Protein AF-A0A840W0R5-F1 (afdb_monomer)

Nearest PDB structures (foldseek):
  9bru-assembly1_g  TM=2.788E-01  e=7.281E-01  Mus musculus
  7unf-assembly1_9  TM=2.776E-01  e=2.062E+00  Homo sapiens
  7x8v-assembly5_E  TM=1.965E-01  e=9.130E-01  Oryza sativa Japonica Group
  7f73-assembly1_B  TM=3.504E-01  e=4.657E+00  Anaplasma marginale
  6wm3-assembly1_3  TM=2.706E-01  e=5.099E+00  Homo sapiens

Organism: NCBI:txid179819

Mean predicted aligned error: 6.09 Å

Secondary structure (DSSP, 8-state):
-PPP-----HHHHHHHHHHHHHHHHHHHTSSSP-HHHHHHHHHHHHTTHHHHHHHHT-SSHHHHHHHHHHHHHHHHHS-HHHHHHHHHHHHHTT--HHHHH-SS---S-----PPPHHHHHHHHHHHHHHHHHHT--S-TTHHHHHHHHHHHTTTHHHHHHHHHT-SSHHHHHHHHHHHHHHHHHHHHHHHHHHHHHHHHHTT-SPPPP-------

pLDDT: mean 89.09, std 14.91, range [33.28, 98.56]

Radius of gyration: 18.42 Å; Cα contacts (8 Å, |Δi|>4): 273; chains: 1; bounding box: 68×60×44 Å

Structure (mmCIF, N/CA/C/O backbone):
data_AF-A0A840W0R5-F1
#
_entry.id   AF-A0A840W0R5-F1
#
loop_
_atom_site.group_PDB
_atom_site.id
_atom_site.type_symbol
_atom_site.label_atom_id
_atom_site.label_alt_id
_atom_site.label_comp_id
_atom_site.label_asym_id
_atom_site.label_entity_id
_atom_site.label_seq_id
_atom_site.pdbx_PDB_ins_code
_atom_site.Cartn_x
_atom_site.Cartn_y
_atom_site.Cartn_z
_atom_site.occupancy
_atom_site.B_iso_or_equiv
_atom_site.auth_seq_id
_atom_site.auth_comp_id
_atom_site.auth_asym_id
_atom_site.auth_atom_id
_atom_site.pdbx_PDB_model_num
ATOM 1 N N . MET A 1 1 ? 12.843 -34.256 -4.503 1.00 40.53 1 MET A N 1
ATOM 2 C CA . MET A 1 1 ? 12.627 -32.904 -3.941 1.00 40.53 1 MET A CA 1
ATOM 3 C C . MET A 1 1 ? 12.682 -31.894 -5.080 1.00 40.53 1 MET A C 1
ATOM 5 O O . MET A 1 1 ? 13.761 -31.495 -5.498 1.00 40.53 1 MET A O 1
ATOM 9 N N . THR A 1 2 ? 11.534 -31.555 -5.659 1.00 33.28 2 THR A N 1
ATOM 10 C CA . THR A 1 2 ? 11.398 -30.508 -6.680 1.00 33.28 2 THR A CA 1
ATOM 11 C C . THR A 1 2 ? 11.593 -29.147 -6.015 1.00 33.28 2 THR A C 1
ATOM 13 O O . THR A 1 2 ? 10.834 -28.789 -5.117 1.00 33.28 2 THR A O 1
ATOM 16 N N . ARG A 1 3 ? 12.631 -28.396 -6.409 1.00 34.25 3 ARG A N 1
ATOM 17 C CA . ARG A 1 3 ? 12.776 -26.985 -6.018 1.00 34.25 3 ARG A CA 1
ATOM 18 C C . ARG A 1 3 ? 11.534 -26.241 -6.512 1.00 34.25 3 ARG A C 1
ATOM 20 O O . ARG A 1 3 ? 11.306 -26.203 -7.720 1.00 34.25 3 ARG A O 1
ATOM 27 N N . SER A 1 4 ? 10.748 -25.669 -5.599 1.00 38.69 4 SER A N 1
ATOM 28 C CA . SER A 1 4 ? 9.741 -24.664 -5.955 1.00 38.69 4 SER A CA 1
ATOM 29 C C . SER A 1 4 ? 10.396 -23.595 -6.834 1.00 38.69 4 SER A C 1
ATOM 31 O O . SER A 1 4 ? 11.546 -23.231 -6.562 1.00 38.69 4 SER A O 1
ATOM 33 N N . PRO A 1 5 ? 9.713 -23.087 -7.875 1.00 40.78 5 PRO A N 1
ATOM 34 C CA . PRO A 1 5 ? 10.252 -21.998 -8.670 1.00 40.78 5 PRO A CA 1
ATOM 35 C C . PRO A 1 5 ? 10.506 -20.820 -7.727 1.00 40.78 5 PRO A C 1
ATOM 37 O O . PRO A 1 5 ? 9.575 -20.284 -7.119 1.00 40.78 5 PRO A O 1
ATOM 40 N N . ALA A 1 6 ? 11.780 -20.467 -7.547 1.00 48.56 6 ALA A N 1
ATOM 41 C CA . ALA A 1 6 ? 12.172 -19.285 -6.799 1.00 48.56 6 ALA A CA 1
ATOM 42 C C . ALA A 1 6 ? 11.383 -18.103 -7.369 1.00 48.56 6 ALA A C 1
ATOM 44 O O . ALA A 1 6 ? 11.407 -17.852 -8.577 1.00 48.56 6 ALA A O 1
ATOM 45 N N . HIS A 1 7 ? 10.607 -17.437 -6.523 1.00 52.91 7 HIS A N 1
ATOM 46 C CA . HIS A 1 7 ? 9.802 -16.301 -6.941 1.00 52.91 7 HIS A CA 1
ATOM 47 C C . HIS A 1 7 ? 10.793 -15.204 -7.351 1.00 52.91 7 HIS A C 1
ATOM 49 O O . HIS A 1 7 ? 11.626 -14.759 -6.562 1.00 52.91 7 HIS A O 1
ATOM 55 N N . SER A 1 8 ? 10.843 -14.906 -8.647 1.00 68.81 8 SER A N 1
ATOM 56 C CA . SER A 1 8 ? 12.035 -14.325 -9.265 1.00 68.81 8 SER A CA 1
ATOM 57 C C . SER A 1 8 ? 11.881 -12.815 -9.433 1.00 68.81 8 SER A C 1
ATOM 59 O O . SER A 1 8 ? 11.422 -12.350 -10.473 1.00 68.81 8 SER A O 1
ATOM 61 N N . GLY A 1 9 ? 12.296 -12.038 -8.429 1.00 89.75 9 GLY A N 1
ATOM 62 C CA . GLY A 1 9 ? 12.539 -10.599 -8.590 1.00 89.75 9 GLY A CA 1
ATOM 63 C C . GLY A 1 9 ? 12.290 -9.758 -7.340 1.00 89.75 9 GLY A C 1
ATOM 64 O O . GLY A 1 9 ? 11.378 -10.013 -6.555 1.00 89.75 9 GLY A O 1
ATOM 65 N N . ALA A 1 10 ? 13.074 -8.694 -7.183 1.00 94.06 10 ALA A N 1
ATOM 66 C CA . ALA A 1 10 ? 12.923 -7.721 -6.105 1.00 94.06 10 ALA A CA 1
ATOM 67 C C . ALA A 1 10 ? 11.591 -6.974 -6.193 1.00 94.06 10 ALA A C 1
ATOM 69 O O . ALA A 1 10 ? 11.019 -6.606 -5.167 1.00 94.06 10 ALA A O 1
ATOM 70 N N . LEU A 1 11 ? 11.073 -6.763 -7.408 1.00 95.69 11 LEU A N 1
ATOM 71 C CA . LEU A 1 11 ? 9.769 -6.136 -7.592 1.00 95.69 11 LEU A CA 1
ATOM 72 C C . LEU A 1 11 ? 8.645 -7.018 -7.042 1.00 95.69 11 LEU A C 1
ATOM 74 O O . LEU A 1 11 ? 7.777 -6.520 -6.327 1.00 95.69 11 LEU A O 1
ATOM 78 N N . GLN A 1 12 ? 8.691 -8.319 -7.335 1.00 96.19 12 GLN A N 1
ATOM 79 C CA . GLN A 1 12 ? 7.710 -9.283 -6.842 1.00 96.19 12 GLN A CA 1
ATOM 80 C C . GLN A 1 12 ? 7.765 -9.403 -5.317 1.00 96.19 12 GLN A C 1
ATOM 82 O O . GLN A 1 12 ? 6.719 -9.402 -4.669 1.00 96.19 12 GLN A O 1
ATOM 87 N N . ALA A 1 13 ? 8.968 -9.436 -4.737 1.00 95.88 13 ALA A N 1
ATOM 88 C CA . ALA A 1 13 ? 9.148 -9.436 -3.289 1.00 95.88 13 ALA A CA 1
ATOM 89 C C . ALA A 1 13 ? 8.552 -8.179 -2.639 1.00 95.88 13 ALA A C 1
ATOM 91 O O . ALA A 1 13 ? 7.821 -8.276 -1.656 1.00 95.88 13 ALA A O 1
ATOM 92 N N . LEU A 1 14 ? 8.801 -6.998 -3.219 1.00 96.25 14 LEU A N 1
ATOM 93 C CA . LEU A 1 14 ? 8.255 -5.738 -2.717 1.00 96.25 14 LEU A CA 1
ATOM 94 C C . LEU A 1 14 ? 6.719 -5.714 -2.768 1.00 96.25 14 LEU A C 1
ATOM 96 O O . LEU A 1 14 ? 6.095 -5.306 -1.794 1.00 96.25 14 LEU A O 1
ATOM 100 N N . GLY A 1 15 ? 6.107 -6.182 -3.862 1.00 97.19 15 GLY A N 1
ATOM 101 C CA . GLY A 1 15 ? 4.648 -6.337 -3.944 1.00 97.19 15 GLY A CA 1
ATOM 102 C C . GLY A 1 15 ? 4.110 -7.346 -2.922 1.00 97.19 15 GLY A C 1
ATOM 103 O O . GLY A 1 15 ? 3.158 -7.055 -2.206 1.00 97.19 15 GLY A O 1
ATOM 104 N N . SER A 1 16 ? 4.784 -8.487 -2.769 1.00 96.62 16 SER A N 1
ATOM 105 C CA . SER A 1 16 ? 4.379 -9.547 -1.834 1.00 96.62 16 SER A CA 1
ATOM 106 C C . SER A 1 16 ? 4.431 -9.105 -0.370 1.00 96.62 16 SER A C 1
ATOM 108 O O . SER A 1 16 ? 3.595 -9.533 0.426 1.00 96.62 16 SER A O 1
ATOM 110 N N . LEU A 1 17 ? 5.384 -8.237 -0.005 1.00 96.69 17 LEU A N 1
ATOM 111 C CA . LEU A 1 17 ? 5.443 -7.634 1.329 1.00 96.69 17 LEU A CA 1
ATOM 112 C C . LEU A 1 17 ? 4.234 -6.725 1.601 1.00 96.69 17 LEU A C 1
ATOM 114 O O . LEU A 1 17 ? 3.775 -6.669 2.741 1.00 96.69 17 LEU A O 1
ATOM 118 N N . LEU A 1 18 ? 3.719 -6.015 0.587 1.00 97.81 18 LEU A N 1
ATOM 119 C CA . LEU A 1 18 ? 2.508 -5.201 0.741 1.00 97.81 18 LEU A CA 1
ATOM 120 C C . LEU A 1 18 ? 1.299 -6.103 0.971 1.00 97.81 18 LEU A C 1
ATOM 122 O O . LEU A 1 18 ? 0.578 -5.901 1.944 1.00 97.81 18 LEU A O 1
ATOM 126 N N . ASP A 1 19 ? 1.138 -7.134 0.143 1.00 97.75 19 ASP A N 1
ATOM 127 C CA . ASP A 1 19 ? 0.030 -8.087 0.267 1.00 97.75 19 ASP A CA 1
ATOM 128 C C . ASP A 1 19 ? 0.039 -8.784 1.636 1.00 97.75 19 ASP A C 1
ATOM 130 O O . ASP A 1 19 ? -0.988 -8.880 2.302 1.00 97.75 19 ASP A O 1
ATOM 134 N N . GLY A 1 20 ? 1.214 -9.217 2.109 1.00 96.31 20 GLY A N 1
ATOM 135 C CA . GLY A 1 20 ? 1.360 -9.794 3.448 1.00 96.31 20 GLY A CA 1
ATOM 136 C C . GLY A 1 20 ? 1.037 -8.811 4.574 1.00 96.31 20 GLY A C 1
ATOM 137 O O . GLY A 1 20 ? 0.392 -9.185 5.549 1.00 96.31 20 GLY A O 1
ATOM 138 N N . SER A 1 21 ? 1.434 -7.546 4.432 1.00 97.19 21 SER A N 1
ATOM 139 C CA . SER A 1 21 ? 1.130 -6.513 5.424 1.00 97.19 21 SER A CA 1
ATOM 140 C C . SER A 1 21 ? -0.367 -6.201 5.500 1.00 97.19 21 SER A C 1
ATOM 142 O O . SER A 1 21 ? -0.900 -6.068 6.598 1.00 97.19 21 SER A O 1
ATOM 144 N N . VAL A 1 22 ? -1.061 -6.138 4.358 1.00 98.19 22 VAL A N 1
ATOM 145 C CA . VAL A 1 22 ? -2.519 -5.937 4.309 1.00 98.19 22 VAL A CA 1
ATOM 146 C C . VAL A 1 22 ? -3.263 -7.113 4.945 1.00 98.19 22 VAL A C 1
ATOM 148 O O . VAL A 1 22 ? -4.169 -6.882 5.746 1.00 98.19 22 VAL A O 1
ATOM 151 N N . ALA A 1 23 ? -2.854 -8.353 4.662 1.00 97.56 23 ALA A N 1
ATOM 152 C CA . ALA A 1 23 ? -3.437 -9.537 5.296 1.00 97.56 23 ALA A CA 1
ATOM 153 C C . ALA A 1 23 ? -3.273 -9.504 6.829 1.00 97.56 23 ALA A C 1
ATOM 155 O O . ALA A 1 23 ? -4.246 -9.670 7.559 1.00 97.56 23 ALA A O 1
ATOM 156 N N . GLN A 1 24 ? -2.081 -9.161 7.327 1.00 96.81 24 GLN A N 1
ATOM 157 C CA . GLN A 1 24 ? -1.824 -9.042 8.771 1.00 96.81 24 GLN A CA 1
ATOM 158 C C . GLN A 1 24 ? -2.593 -7.894 9.428 1.00 96.81 24 GLN A C 1
ATOM 160 O O . GLN A 1 24 ? -2.955 -7.982 10.597 1.00 96.81 24 GLN A O 1
ATOM 165 N N . ILE A 1 25 ? -2.860 -6.810 8.696 1.00 98.06 25 ILE A N 1
ATOM 166 C CA . ILE A 1 25 ? -3.741 -5.735 9.167 1.00 98.06 25 ILE A CA 1
ATOM 167 C C . ILE A 1 25 ? -5.176 -6.248 9.327 1.00 98.06 25 ILE A C 1
ATOM 169 O O . ILE A 1 25 ? -5.831 -5.882 10.300 1.00 98.06 25 ILE A O 1
ATOM 173 N N . ALA A 1 26 ? -5.670 -7.070 8.397 1.00 98.06 26 ALA A N 1
ATOM 174 C CA . ALA A 1 26 ? -6.997 -7.667 8.517 1.00 98.06 26 ALA A CA 1
ATOM 175 C C . ALA A 1 26 ? -7.078 -8.588 9.743 1.00 98.06 26 ALA A C 1
ATOM 177 O O . ALA A 1 26 ? -7.979 -8.422 10.559 1.00 98.06 26 ALA A O 1
ATOM 178 N N . GLU A 1 27 ? -6.099 -9.482 9.908 1.00 97.50 27 GLU A N 1
ATOM 179 C CA . GLU A 1 27 ? -6.006 -10.404 11.049 1.00 97.50 27 GLU A CA 1
ATOM 180 C C . GLU A 1 27 ? -5.916 -9.661 12.389 1.00 97.50 27 GLU A C 1
ATOM 182 O O . GLU A 1 27 ? -6.662 -9.953 13.318 1.00 97.50 27 GLU A O 1
ATOM 187 N N . ALA A 1 28 ? -5.053 -8.647 12.492 1.00 97.81 28 ALA A N 1
ATOM 188 C CA . ALA A 1 28 ? -4.889 -7.860 13.714 1.00 97.81 28 ALA A CA 1
ATOM 189 C C . ALA A 1 28 ? -6.114 -6.994 14.060 1.00 97.81 28 ALA A C 1
ATOM 191 O O . ALA A 1 28 ? -6.205 -6.483 15.176 1.00 97.81 28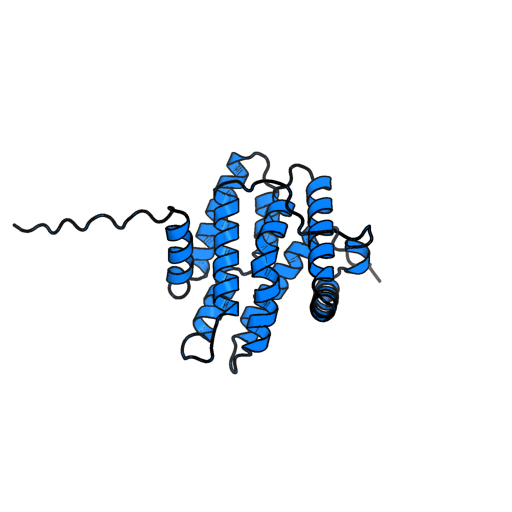 ALA A O 1
ATOM 192 N N . ALA A 1 29 ? -7.044 -6.805 13.122 1.00 97.88 29 ALA A N 1
ATOM 193 C CA . ALA A 1 29 ? -8.307 -6.116 13.360 1.00 97.88 29 ALA A CA 1
ATOM 194 C C . ALA A 1 29 ? -9.438 -7.057 13.817 1.00 97.88 29 ALA A C 1
ATOM 196 O O . ALA A 1 29 ? -10.554 -6.588 14.048 1.00 97.88 29 ALA A O 1
ATOM 197 N N . GLU A 1 30 ? -9.180 -8.361 13.947 1.00 96.31 30 GLU A N 1
ATOM 198 C CA . GLU A 1 30 ? -10.113 -9.298 14.577 1.00 96.31 30 GLU A CA 1
ATOM 199 C C . GLU A 1 30 ? -10.194 -9.094 16.098 1.00 96.31 30 GLU A C 1
ATOM 201 O O . GLU A 1 30 ? -9.429 -8.329 16.672 1.00 96.31 30 GLU A O 1
ATOM 206 N N . SER A 1 31 ? -11.174 -9.713 16.765 1.00 90.00 31 SER A N 1
ATOM 207 C CA . SER A 1 31 ? -11.410 -9.514 18.203 1.00 90.00 31 SER A CA 1
ATOM 208 C C . SER A 1 31 ? -10.617 -10.516 19.063 1.00 90.00 31 SER A C 1
ATOM 210 O O . SER A 1 31 ? -10.785 -11.720 18.857 1.00 90.00 31 SER A O 1
ATOM 212 N N . PRO A 1 32 ? -9.828 -10.073 20.065 1.00 94.31 32 PRO A N 1
ATOM 213 C CA . PRO A 1 32 ? -9.543 -8.679 20.413 1.00 94.31 32 PRO A CA 1
ATOM 214 C C . PRO A 1 32 ? -8.547 -8.022 19.439 1.00 94.31 32 PRO A C 1
ATOM 216 O O . PRO A 1 32 ? -7.561 -8.634 19.041 1.00 94.31 32 PRO A O 1
ATOM 219 N N . CYS A 1 33 ? -8.778 -6.746 19.111 1.00 96.62 33 CYS A N 1
ATOM 220 C CA . CYS A 1 33 ? -7.971 -6.005 18.135 1.00 96.62 33 CYS A CA 1
ATOM 221 C C . CYS A 1 33 ? -6.554 -5.704 18.661 1.00 96.62 33 CYS A C 1
ATOM 223 O O . CYS A 1 33 ? -6.393 -5.076 19.711 1.00 96.62 33 CYS A O 1
ATOM 225 N N . ASP A 1 34 ? -5.521 -6.048 17.885 1.00 97.56 34 ASP A N 1
ATOM 226 C CA . ASP A 1 34 ? -4.108 -5.754 18.166 1.00 97.56 34 ASP A CA 1
ATOM 227 C C . ASP A 1 34 ? -3.684 -4.425 17.510 1.00 97.56 34 ASP A C 1
ATOM 229 O O . ASP A 1 34 ? -3.091 -4.364 16.429 1.00 97.56 34 ASP A O 1
ATOM 233 N N . TYR A 1 35 ? -3.989 -3.313 18.186 1.00 96.69 35 TYR A N 1
ATOM 234 C CA . TYR A 1 35 ? -3.623 -1.967 17.726 1.00 96.69 35 TYR A CA 1
ATOM 235 C C . TYR A 1 35 ? -2.110 -1.767 17.493 1.00 96.69 35 TYR A C 1
ATOM 237 O O . TYR A 1 35 ? -1.744 -1.121 16.501 1.00 96.69 35 TYR A O 1
ATOM 245 N N . PRO A 1 36 ? -1.202 -2.283 18.349 1.00 96.25 36 PRO A N 1
ATOM 246 C CA . PRO A 1 36 ? 0.227 -2.285 18.048 1.00 96.25 36 PRO A CA 1
ATOM 247 C C . PRO A 1 36 ? 0.583 -2.960 16.715 1.00 96.25 36 PRO A C 1
ATOM 249 O O . PRO A 1 36 ? 1.370 -2.391 15.951 1.00 96.25 36 PRO A O 1
ATOM 252 N N . ALA A 1 37 ? 0.010 -4.125 16.397 1.00 95.75 37 ALA A N 1
ATOM 253 C CA . ALA A 1 37 ? 0.251 -4.805 15.123 1.00 95.75 37 ALA A CA 1
ATOM 254 C C . ALA A 1 37 ? -0.298 -4.019 13.926 1.00 95.75 37 ALA A C 1
ATOM 256 O O . ALA A 1 37 ? 0.400 -3.910 12.913 1.00 95.75 37 ALA A O 1
ATOM 257 N N . LEU A 1 38 ? -1.479 -3.400 14.053 1.00 97.12 38 LEU A N 1
ATOM 258 C CA . LEU A 1 38 ? -2.019 -2.501 13.025 1.00 97.12 38 LEU A CA 1
ATOM 259 C C . LEU A 1 38 ? -1.048 -1.363 12.706 1.00 97.12 38 LEU A C 1
ATOM 261 O O . LEU A 1 38 ? -0.732 -1.108 11.541 1.00 97.12 38 LEU A O 1
ATOM 265 N N . ARG A 1 39 ? -0.531 -0.698 13.749 1.00 95.62 39 ARG A N 1
ATOM 266 C CA . ARG A 1 39 ? 0.417 0.410 13.599 1.00 95.62 39 ARG A CA 1
ATOM 267 C C . ARG A 1 39 ? 1.710 -0.047 12.935 1.00 95.62 39 ARG A C 1
ATOM 269 O O . ARG A 1 39 ? 2.143 0.605 11.989 1.00 95.62 39 ARG A O 1
ATOM 276 N N . ARG A 1 40 ? 2.312 -1.143 13.412 1.00 93.75 40 ARG A N 1
ATOM 277 C CA . ARG A 1 40 ? 3.577 -1.670 12.870 1.00 93.75 40 ARG A CA 1
ATOM 278 C C . ARG A 1 40 ? 3.457 -2.023 11.388 1.00 93.75 40 ARG A C 1
ATOM 280 O O . ARG A 1 40 ? 4.321 -1.629 10.613 1.00 93.75 40 ARG A O 1
ATOM 287 N N . ASN A 1 41 ? 2.386 -2.713 10.993 1.00 95.69 41 ASN A N 1
ATOM 288 C CA . ASN A 1 41 ? 2.181 -3.110 9.600 1.00 95.69 41 ASN A CA 1
ATOM 289 C C . ASN A 1 41 ? 1.916 -1.905 8.685 1.00 95.69 41 ASN A C 1
ATOM 291 O O . ASN A 1 41 ? 2.545 -1.774 7.637 1.00 95.69 41 ASN A O 1
ATOM 295 N N . ALA A 1 42 ? 1.052 -0.975 9.097 1.00 96.25 42 ALA A N 1
ATOM 296 C CA . ALA A 1 42 ? 0.722 0.189 8.276 1.00 96.25 42 ALA A CA 1
ATOM 297 C C . ALA A 1 42 ? 1.881 1.198 8.144 1.00 96.25 42 ALA A C 1
ATOM 299 O O . ALA A 1 42 ? 2.049 1.820 7.092 1.00 96.25 42 ALA A O 1
ATOM 300 N N . ASP A 1 43 ? 2.706 1.353 9.186 1.00 93.88 43 ASP A N 1
ATOM 301 C CA . ASP A 1 43 ? 3.859 2.267 9.198 1.00 93.88 43 ASP A CA 1
ATOM 302 C C . ASP A 1 43 ? 4.944 1.892 8.178 1.00 93.88 43 ASP A C 1
ATOM 304 O O . ASP A 1 43 ? 5.666 2.749 7.671 1.00 93.88 43 ASP A O 1
ATOM 308 N N . VAL A 1 44 ? 5.042 0.613 7.807 1.00 92.94 44 VAL A N 1
ATOM 309 C CA . VAL A 1 44 ? 5.943 0.205 6.725 1.00 92.94 44 VAL A CA 1
ATOM 310 C C . VAL A 1 44 ? 5.489 0.789 5.389 1.00 92.94 44 VAL A C 1
ATOM 312 O O . VAL A 1 44 ? 6.326 1.005 4.526 1.00 92.94 44 VAL A O 1
ATOM 315 N N . TRP A 1 45 ? 4.210 1.085 5.169 1.00 94.50 45 TRP A N 1
ATOM 316 C CA . TRP A 1 45 ? 3.732 1.450 3.834 1.00 94.50 45 TRP A CA 1
ATOM 317 C C . TRP A 1 45 ? 3.445 2.931 3.651 1.00 94.50 45 TRP A C 1
ATOM 319 O O . TRP A 1 45 ? 3.611 3.425 2.535 1.00 94.50 45 TRP A O 1
ATOM 329 N N . ASP A 1 46 ? 3.121 3.684 4.699 1.00 84.06 46 ASP A N 1
ATOM 330 C CA . ASP A 1 46 ? 2.795 5.110 4.561 1.00 84.06 46 ASP A CA 1
ATOM 331 C C . ASP A 1 46 ? 3.922 5.933 3.892 1.00 84.06 46 ASP A C 1
ATOM 333 O O . ASP A 1 46 ? 3.669 6.779 3.034 1.00 84.06 46 ASP A O 1
ATOM 337 N N . ASN A 1 47 ? 5.180 5.605 4.191 1.00 83.75 47 ASN A N 1
ATOM 338 C CA . ASN A 1 47 ? 6.362 6.248 3.630 1.00 83.75 47 ASN A CA 1
ATOM 339 C C . ASN A 1 47 ? 6.923 5.525 2.398 1.00 83.75 47 ASN A C 1
ATOM 341 O O . ASN A 1 47 ? 7.649 6.141 1.608 1.00 83.75 47 ASN A O 1
ATOM 345 N N . ASN A 1 48 ? 6.571 4.255 2.194 1.00 91.56 48 ASN A N 1
ATOM 346 C CA . ASN A 1 48 ? 7.201 3.389 1.191 1.00 91.56 48 ASN A CA 1
ATOM 347 C C . ASN A 1 48 ? 6.283 3.113 -0.012 1.00 91.56 48 ASN A C 1
ATOM 349 O O . ASN A 1 48 ? 6.735 2.652 -1.054 1.00 91.56 48 ASN A O 1
ATOM 353 N N . THR A 1 49 ? 5.010 3.502 0.053 1.00 95.19 49 THR A N 1
ATOM 354 C CA . THR A 1 49 ? 4.055 3.338 -1.056 1.00 95.19 49 THR A CA 1
ATOM 355 C C . THR A 1 49 ? 4.574 3.935 -2.364 1.00 95.19 49 THR A C 1
ATOM 357 O O . THR A 1 49 ? 4.561 3.289 -3.411 1.00 95.19 49 THR A O 1
ATOM 360 N N . LEU A 1 50 ? 5.092 5.168 -2.321 1.00 94.31 50 LEU A N 1
ATOM 361 C CA . LEU A 1 50 ? 5.579 5.838 -3.530 1.00 94.31 50 LEU A CA 1
ATOM 362 C C . LEU A 1 50 ? 6.761 5.105 -4.176 1.00 94.31 50 LEU A C 1
ATOM 364 O O . LEU A 1 50 ? 6.927 5.201 -5.392 1.00 94.31 50 LEU A O 1
ATOM 368 N N . THR A 1 51 ? 7.598 4.408 -3.401 1.00 94.25 51 THR A N 1
ATOM 369 C CA . THR A 1 51 ? 8.747 3.683 -3.960 1.00 94.25 51 THR A CA 1
ATOM 370 C C . THR A 1 51 ? 8.284 2.427 -4.697 1.00 94.25 51 THR A C 1
ATOM 372 O O . THR A 1 51 ? 8.762 2.196 -5.807 1.00 94.25 51 THR A O 1
ATOM 375 N N . LEU A 1 52 ? 7.282 1.705 -4.176 1.00 96.50 52 LEU A N 1
ATOM 376 C CA . LEU A 1 52 ? 6.633 0.588 -4.877 1.00 96.50 52 LEU A CA 1
ATOM 377 C C . LEU A 1 52 ? 6.012 1.037 -6.206 1.00 96.50 52 LEU A C 1
ATOM 379 O O . LEU A 1 52 ? 6.350 0.486 -7.252 1.00 96.50 52 LEU A O 1
ATOM 383 N N . PHE A 1 53 ? 5.175 2.080 -6.202 1.00 97.31 53 PHE A N 1
ATOM 384 C CA . PHE A 1 53 ? 4.557 2.577 -7.439 1.00 97.31 53 PHE A CA 1
ATOM 385 C C . PHE A 1 53 ? 5.612 3.010 -8.467 1.00 97.31 53 PHE A C 1
ATOM 387 O O . PHE A 1 53 ? 5.534 2.642 -9.638 1.00 97.31 53 PHE A O 1
ATOM 394 N N . ARG A 1 54 ? 6.649 3.746 -8.043 1.00 95.62 54 ARG A N 1
ATOM 395 C CA . ARG A 1 54 ? 7.745 4.173 -8.934 1.00 95.62 54 ARG A CA 1
ATOM 396 C C . ARG A 1 54 ? 8.559 3.006 -9.483 1.00 95.62 54 ARG A C 1
ATOM 398 O O . ARG A 1 54 ? 9.074 3.113 -10.602 1.00 95.62 54 ARG A O 1
ATOM 405 N N . ALA A 1 55 ? 8.713 1.933 -8.710 1.00 95.19 55 ALA A N 1
ATOM 406 C CA . ALA A 1 55 ? 9.337 0.707 -9.180 1.00 95.19 55 ALA A CA 1
ATOM 407 C C . ALA A 1 55 ? 8.446 0.025 -10.224 1.00 95.19 55 ALA A C 1
ATOM 409 O O . ALA A 1 55 ? 8.926 -0.243 -11.319 1.00 95.19 55 ALA A O 1
ATOM 410 N N . ALA A 1 56 ? 7.150 -0.144 -9.950 1.00 96.25 56 ALA A N 1
ATOM 411 C CA . ALA A 1 56 ? 6.199 -0.808 -10.843 1.00 96.25 56 ALA A CA 1
ATOM 412 C C . ALA A 1 56 ? 6.058 -0.114 -12.210 1.00 96.25 56 ALA A C 1
ATOM 414 O O . ALA A 1 56 ? 6.022 -0.779 -13.246 1.00 96.25 56 ALA A O 1
ATOM 415 N N . VAL A 1 57 ? 6.043 1.224 -12.244 1.00 95.88 57 VAL A N 1
ATOM 416 C CA . VAL A 1 57 ? 5.865 1.989 -13.495 1.00 95.88 57 VAL A CA 1
ATOM 417 C C . VAL A 1 57 ? 7.161 2.260 -14.262 1.00 95.88 57 VAL A C 1
ATOM 419 O O . VAL A 1 57 ? 7.134 2.951 -15.283 1.00 95.88 57 VAL A O 1
ATOM 422 N N . ALA A 1 58 ? 8.311 1.757 -13.799 1.00 93.81 58 ALA A N 1
ATOM 423 C CA . ALA A 1 58 ? 9.575 1.999 -14.489 1.00 93.81 58 ALA A CA 1
ATOM 424 C C . ALA A 1 58 ? 9.550 1.413 -15.921 1.00 93.81 58 ALA A C 1
ATOM 426 O O . ALA A 1 58 ? 8.901 0.387 -16.162 1.00 93.81 58 ALA A O 1
ATOM 427 N N . PRO A 1 59 ? 10.241 2.053 -16.885 1.00 91.19 59 PRO A N 1
ATOM 428 C CA . PRO A 1 59 ? 10.043 1.784 -18.312 1.00 91.19 59 PRO A CA 1
ATOM 429 C C . PRO A 1 59 ? 10.570 0.422 -18.770 1.00 91.19 59 PRO A C 1
ATOM 431 O O . PRO A 1 59 ? 10.069 -0.124 -19.746 1.00 91.19 59 PRO A O 1
ATOM 434 N N . THR A 1 60 ? 11.563 -0.137 -18.076 1.00 91.12 60 THR A N 1
ATOM 435 C CA . THR A 1 60 ? 12.190 -1.416 -18.434 1.00 91.12 60 THR A CA 1
ATOM 436 C C . THR A 1 60 ? 12.188 -2.362 -17.243 1.00 91.12 60 THR A C 1
ATOM 438 O O . THR A 1 60 ? 12.281 -1.903 -16.104 1.00 91.12 60 THR A O 1
ATOM 441 N N . VAL A 1 61 ? 12.159 -3.676 -17.494 1.00 91.62 61 VAL A N 1
ATOM 442 C CA . VAL A 1 61 ? 12.258 -4.709 -16.443 1.00 91.62 61 VAL A CA 1
ATOM 443 C C . VAL A 1 61 ? 13.480 -4.464 -15.552 1.00 91.62 61 VAL A C 1
ATOM 445 O O . VAL A 1 61 ? 13.350 -4.404 -14.333 1.00 91.62 61 VAL A O 1
ATOM 448 N N . ARG A 1 62 ? 14.647 -4.186 -16.153 1.00 90.88 62 ARG A N 1
ATOM 449 C CA . ARG A 1 62 ? 15.880 -3.856 -15.420 1.00 90.88 62 ARG A CA 1
ATOM 450 C C . ARG A 1 62 ? 15.707 -2.645 -14.499 1.00 90.88 62 ARG A C 1
ATOM 452 O O . ARG A 1 62 ? 16.161 -2.681 -13.359 1.00 90.88 62 ARG A O 1
ATOM 459 N N . SER A 1 63 ? 15.053 -1.580 -14.966 1.00 91.06 63 SER A N 1
ATOM 460 C CA . SER A 1 63 ? 14.788 -0.395 -14.141 1.00 91.06 63 SER A CA 1
ATOM 461 C C . SER A 1 63 ? 13.789 -0.671 -13.017 1.00 91.06 63 SER A C 1
ATOM 463 O O . SER A 1 63 ? 13.954 -0.111 -11.935 1.00 91.06 63 SER A O 1
ATOM 465 N N . ARG A 1 64 ? 12.772 -1.516 -13.244 1.00 93.44 64 ARG A N 1
ATOM 466 C CA . ARG A 1 64 ? 11.805 -1.899 -12.200 1.00 93.44 64 ARG A CA 1
ATOM 467 C C . ARG A 1 64 ? 12.497 -2.669 -11.085 1.00 93.44 64 ARG A C 1
ATOM 469 O O . ARG A 1 64 ? 12.400 -2.279 -9.927 1.00 93.44 64 ARG A O 1
ATOM 476 N N . GLU A 1 65 ? 13.279 -3.677 -11.462 1.00 93.50 65 GLU A N 1
ATOM 477 C CA . GLU A 1 65 ? 14.074 -4.487 -10.541 1.00 93.50 65 GLU A CA 1
ATOM 478 C C . GLU A 1 65 ? 15.097 -3.642 -9.776 1.00 93.50 65 GLU A C 1
ATOM 480 O O . GLU A 1 65 ? 15.188 -3.726 -8.556 1.00 93.50 65 GLU A O 1
ATOM 485 N N . GLY A 1 66 ? 15.835 -2.763 -10.462 1.00 91.44 66 GLY A N 1
ATOM 486 C CA . GLY A 1 66 ? 16.790 -1.861 -9.810 1.00 91.44 66 GLY A CA 1
ATOM 487 C C . GLY A 1 66 ? 16.133 -0.928 -8.787 1.00 91.44 66 GLY A C 1
ATOM 488 O O . GLY A 1 66 ? 16.640 -0.774 -7.677 1.00 91.44 66 GLY A O 1
ATOM 489 N N . ARG A 1 67 ? 14.975 -0.339 -9.123 1.00 92.81 67 ARG A N 1
ATOM 490 C CA . ARG A 1 67 ? 14.221 0.521 -8.194 1.00 92.81 67 ARG A CA 1
ATOM 491 C C . ARG A 1 67 ? 13.630 -0.264 -7.028 1.00 92.81 67 ARG A C 1
ATOM 493 O O . ARG A 1 67 ? 13.640 0.247 -5.913 1.00 92.81 67 ARG A O 1
ATOM 500 N N . ALA A 1 68 ? 13.147 -1.481 -7.267 1.00 93.81 68 ALA A N 1
ATOM 501 C CA . ALA A 1 68 ? 12.623 -2.341 -6.216 1.00 93.81 68 ALA A CA 1
ATOM 502 C C . ALA A 1 68 ? 13.720 -2.766 -5.230 1.00 93.81 68 ALA A C 1
ATOM 504 O O . ALA A 1 68 ? 13.516 -2.639 -4.026 1.00 93.81 68 ALA A O 1
ATOM 505 N N . ARG A 1 69 ? 14.913 -3.152 -5.711 1.00 93.50 69 ARG A N 1
ATOM 506 C CA . ARG A 1 69 ? 16.076 -3.416 -4.840 1.00 93.50 69 ARG A CA 1
ATOM 507 C C . ARG A 1 69 ? 16.448 -2.196 -4.009 1.00 93.50 69 ARG A C 1
ATOM 509 O O . ARG A 1 69 ? 16.612 -2.309 -2.800 1.00 93.50 69 ARG A O 1
ATOM 516 N N . ALA A 1 70 ? 16.518 -1.018 -4.633 1.00 92.00 70 ALA A N 1
ATOM 517 C CA . ALA A 1 70 ? 16.818 0.219 -3.916 1.00 92.00 70 ALA A CA 1
ATOM 518 C C . ALA A 1 70 ? 15.758 0.542 -2.848 1.00 92.00 70 ALA A C 1
ATOM 520 O O . ALA A 1 70 ? 16.102 0.990 -1.756 1.00 92.00 70 ALA A O 1
ATOM 521 N N . ALA A 1 71 ? 14.477 0.293 -3.143 1.00 92.88 71 ALA A N 1
ATOM 522 C CA . ALA A 1 71 ? 13.391 0.440 -2.180 1.00 92.88 71 ALA A CA 1
ATOM 523 C C . ALA A 1 71 ? 13.543 -0.538 -1.010 1.00 92.88 71 ALA A C 1
ATOM 525 O O . ALA A 1 71 ? 13.545 -0.090 0.131 1.00 92.88 71 ALA A O 1
ATOM 526 N N . LEU A 1 72 ? 13.740 -1.833 -1.277 1.00 94.25 72 LEU A N 1
ATOM 527 C CA . LEU A 1 72 ? 13.934 -2.856 -0.246 1.00 94.25 72 LEU A CA 1
ATOM 528 C C . LEU A 1 72 ? 15.153 -2.557 0.637 1.00 94.25 72 LEU A C 1
ATOM 530 O O . LEU A 1 72 ? 15.045 -2.602 1.860 1.00 94.25 72 LEU A O 1
ATOM 534 N N . ALA A 1 73 ? 16.286 -2.194 0.033 1.00 92.75 73 ALA A N 1
ATOM 535 C CA . ALA A 1 73 ? 17.505 -1.844 0.755 1.00 92.75 73 ALA A CA 1
ATOM 536 C C . ALA A 1 73 ? 17.299 -0.619 1.657 1.00 92.75 73 ALA A C 1
ATOM 538 O O . ALA A 1 73 ? 17.678 -0.644 2.827 1.00 92.75 73 ALA A O 1
ATOM 539 N N . TRP A 1 74 ? 16.647 0.431 1.144 1.00 91.69 74 TRP A N 1
ATOM 540 C CA . TRP A 1 74 ? 16.322 1.616 1.937 1.00 91.69 74 TRP A CA 1
ATOM 541 C C . TRP A 1 74 ? 15.345 1.288 3.075 1.00 91.69 74 TRP A C 1
ATOM 543 O O . TRP A 1 74 ? 15.594 1.671 4.214 1.00 91.69 74 TRP A O 1
ATOM 553 N N . MET A 1 75 ? 14.285 0.517 2.814 1.00 92.50 75 MET A N 1
ATOM 554 C CA . MET A 1 75 ? 13.324 0.083 3.837 1.00 92.50 75 MET A CA 1
ATOM 555 C C . MET A 1 75 ? 14.002 -0.712 4.962 1.00 92.50 75 MET A C 1
ATOM 557 O O . MET A 1 75 ? 13.759 -0.438 6.138 1.00 92.50 75 MET A O 1
ATOM 561 N N . ALA A 1 76 ? 14.895 -1.640 4.607 1.00 92.12 76 ALA A N 1
ATOM 562 C CA . ALA A 1 76 ? 15.659 -2.461 5.545 1.00 92.12 76 ALA A CA 1
ATOM 563 C C . ALA A 1 76 ? 16.770 -1.690 6.284 1.00 92.12 76 ALA A C 1
ATOM 565 O O . ALA A 1 76 ? 17.351 -2.211 7.238 1.00 92.12 76 ALA A O 1
ATOM 566 N N . ALA A 1 77 ? 17.111 -0.476 5.844 1.00 90.94 77 ALA A N 1
ATOM 567 C CA . ALA A 1 77 ? 18.079 0.399 6.505 1.00 90.94 77 ALA A CA 1
ATOM 568 C C . ALA A 1 77 ? 17.438 1.327 7.554 1.00 90.94 77 ALA A C 1
ATOM 570 O O . ALA A 1 77 ? 18.159 1.965 8.313 1.00 90.94 77 ALA A O 1
ATOM 571 N N . LEU A 1 78 ? 16.103 1.396 7.630 1.00 88.75 78 LEU A N 1
ATOM 572 C CA . LEU A 1 78 ? 15.391 2.288 8.560 1.00 88.75 78 LEU A CA 1
ATOM 573 C C . LEU A 1 78 ? 15.376 1.784 10.015 1.00 88.75 78 LEU A C 1
ATOM 575 O O . LEU A 1 78 ? 14.947 2.520 10.898 1.00 88.75 78 LEU A O 1
ATOM 579 N N . GLY A 1 79 ? 15.835 0.557 10.278 1.00 90.12 79 GLY A N 1
ATOM 580 C CA . GLY A 1 79 ? 16.025 0.036 11.634 1.00 90.12 79 GLY A CA 1
ATOM 581 C C . GLY A 1 79 ? 16.107 -1.496 11.698 1.00 90.12 79 GLY A C 1
ATOM 582 O O . GLY A 1 79 ? 15.636 -2.172 10.775 1.00 90.12 79 GLY A O 1
ATOM 583 N N . PRO A 1 80 ? 16.685 -2.057 12.779 1.00 90.62 80 PRO A N 1
ATOM 584 C CA . PRO A 1 80 ? 16.852 -3.501 12.949 1.00 90.62 80 PRO A CA 1
ATOM 585 C C . PRO A 1 80 ? 15.512 -4.244 13.018 1.00 90.62 80 PRO A C 1
ATOM 587 O O . PRO A 1 80 ? 15.344 -5.236 12.314 1.00 90.62 80 PRO A O 1
ATOM 590 N N . ASP A 1 81 ? 14.528 -3.722 13.754 1.00 90.00 81 ASP A N 1
ATOM 591 C CA . ASP A 1 81 ? 13.206 -4.351 13.887 1.00 90.00 81 ASP A CA 1
ATOM 592 C C . ASP A 1 81 ? 12.483 -4.445 12.542 1.00 90.00 81 ASP A C 1
ATOM 594 O O . ASP A 1 81 ? 11.933 -5.485 12.178 1.00 90.00 81 ASP A O 1
ATOM 598 N N . ARG A 1 82 ? 12.539 -3.368 11.747 1.00 90.12 82 ARG A N 1
ATOM 599 C CA . ARG A 1 82 ? 11.957 -3.349 10.401 1.00 90.12 82 ARG A CA 1
ATOM 600 C C . ARG A 1 82 ? 12.660 -4.342 9.481 1.00 90.12 82 ARG A C 1
ATOM 602 O O . ARG A 1 82 ? 11.991 -5.031 8.717 1.00 90.12 82 ARG A O 1
ATOM 609 N N . ARG A 1 83 ? 13.990 -4.443 9.554 1.00 92.44 83 ARG A N 1
ATOM 610 C CA . ARG A 1 83 ? 14.757 -5.434 8.790 1.00 92.44 83 ARG A CA 1
ATOM 611 C C . ARG A 1 83 ? 14.394 -6.864 9.186 1.00 92.44 83 ARG A C 1
ATOM 613 O O . ARG A 1 83 ? 14.223 -7.692 8.292 1.00 92.44 83 ARG A O 1
ATOM 620 N N . ALA A 1 84 ? 14.268 -7.150 10.481 1.00 92.44 84 ALA A N 1
ATOM 621 C CA . ALA A 1 84 ? 13.871 -8.464 10.979 1.00 92.44 84 ALA A CA 1
ATOM 622 C C . ALA A 1 84 ? 12.471 -8.831 10.467 1.00 92.44 84 ALA A C 1
ATOM 624 O O . ALA A 1 84 ? 12.312 -9.874 9.835 1.00 92.44 84 ALA A O 1
ATOM 625 N N . TRP A 1 85 ? 11.509 -7.909 10.604 1.00 91.69 85 TRP A N 1
ATOM 626 C CA . TRP A 1 85 ? 10.158 -8.066 10.060 1.00 91.69 85 TRP A CA 1
ATOM 627 C C . TRP A 1 85 ? 10.183 -8.329 8.548 1.00 91.69 85 TRP A C 1
ATOM 629 O O . TRP A 1 85 ? 9.621 -9.315 8.082 1.00 91.69 85 TRP A O 1
ATOM 639 N N . MET A 1 86 ? 10.895 -7.513 7.761 1.00 93.69 86 MET A N 1
ATOM 640 C CA . MET A 1 86 ? 10.990 -7.711 6.307 1.00 93.69 86 MET A CA 1
ATOM 641 C C . MET A 1 86 ? 11.611 -9.064 5.944 1.00 93.69 86 MET A C 1
ATOM 643 O O . MET A 1 86 ? 11.185 -9.682 4.975 1.00 93.69 86 MET A O 1
ATOM 647 N N . THR A 1 87 ? 12.614 -9.517 6.700 1.00 94.25 87 THR A N 1
ATOM 648 C CA . THR A 1 87 ? 13.299 -10.798 6.466 1.00 94.25 87 THR A CA 1
ATOM 649 C C . THR A 1 87 ? 12.358 -11.973 6.692 1.00 94.25 87 THR A C 1
ATOM 651 O O . THR A 1 87 ? 12.264 -12.857 5.842 1.00 94.25 87 THR A O 1
ATOM 654 N N . GLU A 1 88 ? 11.633 -11.965 7.809 1.00 94.00 88 GLU A N 1
ATOM 655 C CA . GLU A 1 88 ? 10.659 -13.001 8.146 1.00 94.00 88 GLU A CA 1
ATOM 656 C C . GLU A 1 88 ? 9.546 -13.077 7.093 1.00 94.00 88 GLU A C 1
ATOM 658 O O . GLU A 1 88 ? 9.295 -14.142 6.529 1.00 94.00 88 GLU A O 1
ATOM 663 N N . ARG A 1 89 ? 8.957 -11.926 6.750 1.00 92.56 89 ARG A N 1
ATOM 664 C CA . ARG A 1 89 ? 7.868 -11.826 5.770 1.00 92.56 89 ARG A CA 1
ATOM 665 C C . ARG A 1 89 ? 8.308 -12.192 4.352 1.00 92.56 89 ARG A C 1
ATOM 667 O O . ARG A 1 89 ? 7.575 -12.863 3.632 1.00 92.56 89 ARG A O 1
ATOM 674 N N . ALA A 1 90 ? 9.506 -11.778 3.935 1.00 92.25 90 ALA A N 1
ATOM 675 C CA . ALA A 1 90 ? 10.070 -12.177 2.647 1.00 92.25 90 ALA A CA 1
ATOM 676 C C . ALA A 1 90 ? 10.247 -13.703 2.578 1.00 92.25 90 ALA A C 1
ATOM 678 O O . ALA A 1 90 ? 9.836 -14.321 1.594 1.00 92.25 90 ALA A O 1
ATOM 679 N N . ARG A 1 91 ? 10.772 -14.315 3.649 1.00 93.56 91 ARG A N 1
ATOM 680 C CA . ARG A 1 91 ? 10.998 -15.765 3.738 1.00 93.56 91 ARG A CA 1
ATOM 681 C C . ARG A 1 91 ? 9.701 -16.562 3.638 1.00 93.56 91 ARG A C 1
ATOM 683 O O . ARG A 1 91 ? 9.657 -17.541 2.900 1.00 93.56 91 ARG A O 1
ATOM 690 N N . GLU A 1 92 ? 8.643 -16.132 4.322 1.00 92.06 92 GLU A N 1
ATOM 691 C CA . GLU A 1 92 ? 7.304 -16.745 4.229 1.00 92.06 92 GLU A CA 1
ATOM 692 C C . GLU A 1 92 ? 6.745 -16.752 2.802 1.00 92.06 92 GLU A C 1
ATOM 694 O O . GLU A 1 92 ? 5.916 -17.590 2.457 1.00 92.06 92 GLU A O 1
ATOM 699 N N . ARG A 1 93 ? 7.215 -15.832 1.955 1.00 90.19 93 ARG A N 1
ATOM 700 C CA . ARG A 1 93 ? 6.830 -15.718 0.545 1.00 90.19 93 ARG A CA 1
ATOM 701 C C . ARG A 1 93 ? 7.876 -16.281 -0.417 1.00 90.19 93 ARG A C 1
ATOM 703 O O . ARG A 1 93 ? 7.781 -16.054 -1.618 1.00 90.19 93 ARG A O 1
ATOM 710 N N . GLY A 1 94 ? 8.851 -17.032 0.096 1.00 92.31 94 GLY A N 1
ATOM 711 C CA . GLY A 1 94 ? 9.858 -17.714 -0.714 1.00 92.31 94 GLY A CA 1
ATOM 712 C C . GLY A 1 94 ? 10.982 -16.809 -1.223 1.00 92.31 94 GLY A C 1
ATOM 713 O O . GLY A 1 94 ? 11.648 -17.168 -2.192 1.00 92.31 94 GLY A O 1
ATOM 714 N N . PHE A 1 95 ? 11.201 -15.655 -0.587 1.00 92.56 95 PHE A N 1
ATOM 715 C CA . PHE A 1 95 ? 12.285 -14.730 -0.911 1.00 92.56 95 PHE A CA 1
ATOM 716 C C . PHE A 1 95 ? 13.326 -14.660 0.208 1.00 92.56 95 PHE A C 1
ATOM 718 O O . PHE A 1 95 ? 12.993 -14.658 1.392 1.00 92.56 95 PHE A O 1
ATOM 725 N N . THR A 1 96 ? 14.588 -14.476 -0.164 1.00 92.88 96 THR A N 1
ATOM 726 C CA . THR A 1 96 ? 15.660 -14.142 0.780 1.00 92.88 96 THR A CA 1
ATOM 727 C C . THR A 1 96 ? 15.933 -12.646 0.706 1.00 92.88 96 THR A C 1
ATOM 729 O O . THR A 1 96 ? 16.383 -12.154 -0.326 1.00 92.88 96 THR A O 1
ATOM 732 N N . LEU A 1 97 ? 15.684 -11.893 1.785 1.00 91.44 97 LEU A N 1
ATOM 733 C CA . LEU A 1 97 ? 15.908 -10.442 1.756 1.00 91.44 97 LEU A CA 1
ATOM 734 C C . LEU A 1 97 ? 17.371 -10.091 1.444 1.00 91.44 97 LEU A C 1
ATOM 736 O O . LEU A 1 97 ? 17.594 -9.144 0.698 1.00 91.44 97 LEU A O 1
ATOM 740 N N . ALA A 1 98 ? 18.338 -10.855 1.969 1.00 89.50 98 ALA A N 1
ATOM 741 C CA . ALA A 1 98 ? 19.766 -10.652 1.713 1.00 89.50 98 ALA A CA 1
ATOM 742 C C . ALA A 1 98 ? 20.084 -10.684 0.207 1.00 89.50 98 ALA A C 1
ATOM 744 O O . ALA A 1 98 ? 20.570 -9.687 -0.321 1.00 89.50 98 ALA A O 1
ATOM 745 N N . ASP A 1 99 ? 19.670 -11.742 -0.495 1.00 88.69 99 ASP A N 1
ATOM 746 C CA . ASP A 1 99 ? 19.861 -11.903 -1.945 1.00 88.69 99 ASP A CA 1
ATOM 747 C C . ASP A 1 99 ? 19.223 -10.762 -2.764 1.00 88.69 99 ASP A C 1
ATOM 749 O O . ASP A 1 99 ? 19.657 -10.439 -3.871 1.00 88.69 99 ASP A O 1
ATOM 753 N N . LEU A 1 100 ? 18.167 -10.133 -2.234 1.00 88.31 100 LEU A N 1
ATOM 754 C CA . LEU A 1 100 ? 17.460 -9.033 -2.895 1.00 88.31 100 LEU A CA 1
ATOM 755 C C . LEU A 1 100 ? 18.098 -7.661 -2.660 1.00 88.31 100 LEU A C 1
ATOM 757 O O . LEU A 1 100 ? 17.898 -6.758 -3.477 1.00 88.31 100 LEU A O 1
ATOM 761 N N . VAL A 1 101 ? 18.816 -7.477 -1.549 1.00 85.19 101 VAL A N 1
ATOM 762 C CA . VAL A 1 101 ? 19.391 -6.182 -1.144 1.00 85.19 101 VAL A CA 1
ATOM 763 C C . VAL A 1 101 ? 20.916 -6.145 -1.199 1.00 85.19 101 VAL A C 1
ATOM 765 O O . VAL A 1 101 ? 21.483 -5.084 -0.942 1.00 85.19 101 VAL A O 1
ATOM 768 N N . GLU A 1 102 ? 21.581 -7.252 -1.548 1.00 70.25 102 GLU A N 1
ATOM 769 C CA . GLU A 1 102 ? 23.030 -7.294 -1.754 1.00 70.25 102 GLU A CA 1
ATOM 770 C C . GLU A 1 102 ? 23.475 -6.231 -2.772 1.00 70.25 102 GLU A C 1
ATOM 772 O O . GLU A 1 102 ? 23.094 -6.229 -3.947 1.00 70.25 102 GLU A O 1
ATOM 777 N N . GLY A 1 103 ? 24.260 -5.267 -2.287 1.00 62.06 103 GLY A N 1
ATOM 778 C CA . GLY A 1 103 ? 24.688 -4.097 -3.044 1.00 62.06 103 GLY A CA 1
ATOM 779 C C . GLY A 1 103 ? 24.947 -2.883 -2.152 1.00 62.06 103 GLY A C 1
ATOM 780 O O . GLY A 1 103 ? 24.613 -2.872 -0.969 1.00 62.06 103 GLY A O 1
ATOM 781 N N . LYS A 1 104 ? 25.593 -1.857 -2.725 1.00 52.66 104 LYS A N 1
ATOM 782 C CA . LYS A 1 104 ? 26.030 -0.636 -2.021 1.00 52.66 104 LYS A CA 1
ATOM 783 C C . LYS A 1 104 ? 24.909 -0.018 -1.160 1.00 52.66 104 LYS A C 1
ATOM 785 O O . LYS A 1 104 ? 23.761 0.003 -1.609 1.00 52.66 104 LYS A O 1
ATOM 790 N N . PRO A 1 105 ? 25.240 0.561 0.013 1.00 55.91 105 PRO A N 1
ATOM 791 C CA . PRO A 1 105 ? 24.272 1.267 0.846 1.00 55.91 105 PRO A CA 1
ATOM 792 C C . PRO A 1 105 ? 23.512 2.312 0.025 1.00 55.91 105 PRO A C 1
ATOM 794 O O . PRO A 1 105 ? 24.121 3.143 -0.653 1.00 55.91 105 PRO A O 1
ATOM 797 N N . VAL A 1 106 ? 22.181 2.283 0.083 1.00 63.47 106 VAL A N 1
ATOM 798 C CA . VAL A 1 106 ? 21.361 3.327 -0.535 1.00 63.47 106 VAL A CA 1
ATOM 799 C C . VAL A 1 106 ? 21.369 4.535 0.399 1.00 63.47 106 VAL A C 1
ATOM 801 O O . VAL A 1 106 ? 20.735 4.519 1.452 1.00 63.47 106 VAL A O 1
ATOM 804 N N . VAL A 1 107 ? 22.106 5.582 0.026 1.00 61.94 107 VAL A N 1
ATOM 805 C CA . VAL A 1 107 ? 22.065 6.869 0.731 1.00 61.94 107 VAL A CA 1
ATOM 806 C C . VAL A 1 107 ? 20.810 7.621 0.287 1.00 61.94 107 VAL A C 1
ATOM 808 O O . VAL A 1 107 ? 20.691 8.024 -0.869 1.00 61.94 107 VAL A O 1
ATOM 811 N N . GLY A 1 108 ? 19.872 7.810 1.215 1.00 68.19 108 GLY A N 1
ATOM 812 C CA . GLY A 1 108 ? 18.633 8.554 0.982 1.00 68.19 108 GLY A CA 1
ATOM 813 C C . GLY A 1 108 ? 17.496 7.730 0.367 1.00 68.19 108 GLY A C 1
ATOM 814 O O . GLY A 1 108 ? 17.662 6.597 -0.078 1.00 68.19 108 GLY A O 1
ATOM 815 N N . LYS A 1 109 ? 16.288 8.303 0.370 1.00 73.69 109 LYS A N 1
ATOM 816 C CA . LYS A 1 109 ? 15.097 7.650 -0.187 1.00 73.69 109 LYS A CA 1
ATOM 817 C C . LYS A 1 109 ? 15.244 7.518 -1.711 1.00 73.69 109 LYS A C 1
ATOM 819 O O . LYS A 1 109 ? 15.577 8.512 -2.357 1.00 73.69 109 LYS A O 1
ATOM 824 N N . PRO A 1 110 ? 14.934 6.361 -2.325 1.00 76.56 110 PRO A N 1
ATOM 825 C CA . PRO A 1 110 ? 14.950 6.224 -3.778 1.00 76.56 110 PRO A CA 1
ATOM 826 C C . PRO A 1 110 ? 13.820 7.062 -4.399 1.00 76.56 110 PRO A C 1
ATOM 828 O O . PRO A 1 110 ? 12.670 6.635 -4.520 1.00 76.56 110 PRO A O 1
ATOM 831 N N . VAL A 1 111 ? 14.143 8.299 -4.775 1.00 64.88 111 VAL A N 1
ATOM 832 C CA . VAL A 1 111 ? 13.232 9.239 -5.437 1.00 64.88 111 VAL A CA 1
ATOM 833 C C . VAL A 1 111 ? 13.626 9.331 -6.905 1.00 64.88 111 VAL A C 1
ATOM 835 O O . VAL A 1 111 ? 14.293 10.268 -7.324 1.00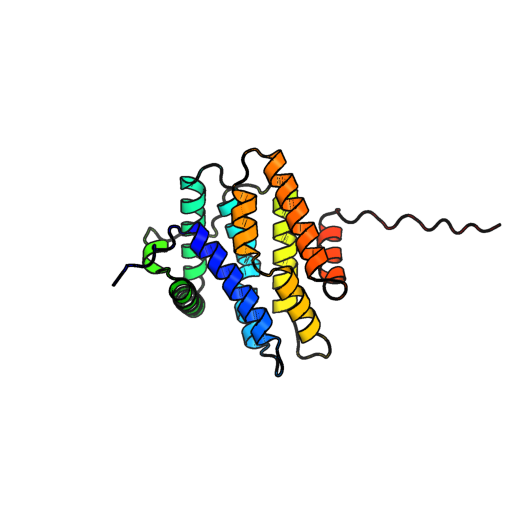 64.88 111 VAL A O 1
ATOM 838 N N . VAL A 1 112 ? 13.228 8.345 -7.711 1.00 71.25 112 VAL A N 1
ATOM 839 C CA . VAL A 1 112 ? 13.447 8.420 -9.162 1.00 71.25 112 VAL A CA 1
ATOM 840 C C . VAL A 1 112 ? 12.132 8.228 -9.904 1.00 71.25 112 VAL A C 1
ATOM 842 O O . VAL A 1 112 ? 11.482 7.190 -9.792 1.00 71.25 112 VAL A O 1
ATOM 845 N N . GLY A 1 113 ? 11.768 9.235 -10.697 1.00 75.75 113 GLY A N 1
ATOM 846 C CA . GLY A 1 113 ? 10.593 9.233 -11.564 1.00 75.75 113 GLY A CA 1
ATOM 847 C C . GLY A 1 113 ? 9.364 9.912 -10.956 1.00 75.75 113 GLY A C 1
ATOM 848 O O . GLY A 1 113 ? 9.033 9.746 -9.777 1.00 75.75 113 GLY A O 1
ATOM 849 N N . ARG A 1 114 ? 8.668 10.679 -11.798 1.00 87.31 114 ARG A N 1
ATOM 850 C CA . ARG A 1 114 ? 7.350 11.240 -11.497 1.00 87.31 114 ARG A CA 1
ATOM 851 C C . ARG A 1 114 ? 6.294 10.171 -11.810 1.00 87.31 114 ARG A C 1
ATOM 853 O O . ARG A 1 114 ? 6.414 9.479 -12.818 1.00 87.31 114 ARG A O 1
ATOM 860 N N . LEU A 1 115 ? 5.310 10.005 -10.930 1.00 93.25 115 LEU A N 1
ATOM 861 C CA . LEU A 1 115 ? 4.135 9.188 -11.234 1.00 93.25 115 LEU A CA 1
ATOM 862 C C . LEU A 1 115 ? 3.216 9.983 -12.164 1.00 93.25 115 LEU A C 1
ATOM 864 O O . LEU A 1 115 ? 3.151 11.211 -12.052 1.00 93.25 115 LEU A O 1
ATOM 868 N N . GLY A 1 116 ? 2.523 9.289 -13.064 1.00 94.25 116 GLY A N 1
ATOM 869 C CA . GLY A 1 116 ? 1.396 9.880 -13.775 1.00 94.25 116 GLY A CA 1
ATOM 870 C C . GLY A 1 116 ? 0.261 10.239 -12.805 1.00 94.25 116 GLY A C 1
ATOM 871 O O . GLY A 1 116 ? 0.289 9.833 -11.637 1.00 94.25 116 GLY A O 1
ATOM 872 N N . PRO A 1 117 ? -0.711 11.052 -13.241 1.00 95.50 117 PRO A N 1
ATOM 873 C CA . PRO A 1 117 ? -1.770 11.564 -12.376 1.00 95.50 117 PRO A CA 1
ATOM 874 C C . PRO A 1 117 ? -2.622 10.458 -11.728 1.00 95.50 117 PRO A C 1
ATOM 876 O O . PRO A 1 117 ? -2.939 10.555 -10.543 1.00 95.50 117 PRO A O 1
ATOM 879 N N . GLU A 1 118 ? -2.961 9.397 -12.459 1.00 97.25 118 GLU A N 1
ATOM 880 C CA . GLU A 1 118 ? -3.778 8.282 -11.970 1.00 97.25 118 GLU A CA 1
ATOM 881 C C . GLU A 1 118 ? -2.965 7.341 -11.079 1.00 97.25 118 GLU A C 1
ATOM 883 O O . GLU A 1 118 ? -3.413 6.990 -9.988 1.00 97.25 118 GLU A O 1
ATOM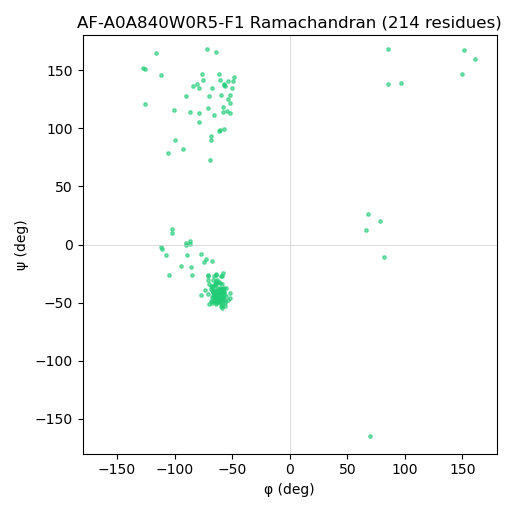 888 N N . ALA A 1 119 ? -1.731 7.010 -11.475 1.00 97.12 119 ALA A N 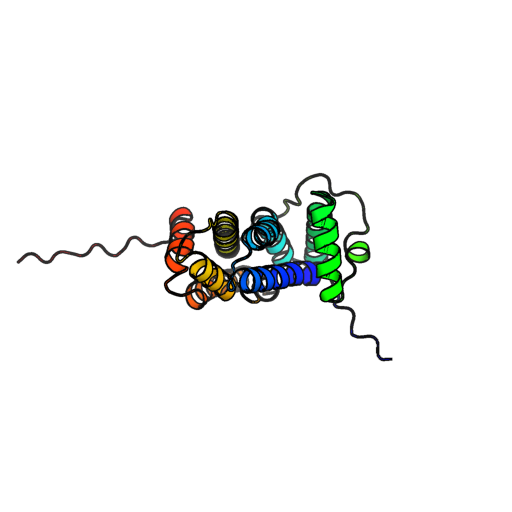1
ATOM 889 C CA . ALA A 1 119 ? -0.812 6.253 -10.622 1.00 97.12 119 ALA A CA 1
ATOM 890 C C . ALA A 1 119 ? -0.530 6.989 -9.299 1.00 97.12 119 ALA A C 1
ATOM 892 O O . ALA A 1 119 ? -0.478 6.381 -8.231 1.00 97.12 119 ALA A O 1
ATOM 893 N N . GLY A 1 120 ? -0.376 8.314 -9.360 1.00 96.44 120 GLY A N 1
ATOM 894 C CA . GLY A 1 120 ? -0.219 9.173 -8.191 1.00 96.44 120 GLY A CA 1
ATOM 895 C C . GLY A 1 120 ? -1.464 9.187 -7.304 1.00 96.44 120 GLY A C 1
ATOM 896 O O . GLY A 1 120 ? -1.333 9.098 -6.086 1.00 96.44 120 GLY A O 1
ATOM 897 N N . ALA A 1 121 ? -2.665 9.247 -7.883 1.00 96.88 121 ALA A N 1
ATOM 898 C CA . ALA A 1 121 ? -3.909 9.190 -7.120 1.00 96.88 121 ALA A CA 1
ATOM 899 C C . ALA A 1 121 ? -4.102 7.836 -6.422 1.00 96.88 121 ALA A C 1
ATOM 901 O O . ALA A 1 121 ? -4.393 7.817 -5.227 1.00 96.88 121 ALA A O 1
ATOM 902 N N . ALA A 1 122 ? -3.864 6.722 -7.121 1.00 97.94 122 ALA A N 1
ATOM 903 C CA . ALA A 1 122 ? -3.894 5.386 -6.527 1.00 97.94 122 ALA A CA 1
ATOM 904 C C . ALA A 1 122 ? -2.879 5.265 -5.377 1.00 97.94 122 ALA A C 1
ATOM 906 O O . ALA A 1 122 ? -3.237 4.855 -4.274 1.00 97.94 122 ALA A O 1
ATOM 907 N N . ALA A 1 123 ? -1.641 5.732 -5.572 1.00 97.38 123 ALA A N 1
ATOM 908 C CA . ALA A 1 123 ? -0.646 5.756 -4.501 1.00 97.38 123 ALA A CA 1
ATOM 909 C C . ALA A 1 123 ? -1.125 6.552 -3.274 1.00 97.38 123 ALA A C 1
ATOM 911 O O . ALA A 1 123 ? -0.939 6.116 -2.141 1.00 97.38 123 ALA A O 1
ATOM 912 N N . GLN A 1 124 ? -1.786 7.692 -3.481 1.00 97.00 124 GLN A N 1
ATOM 913 C CA . GLN A 1 124 ? -2.313 8.517 -2.392 1.00 97.00 124 GLN A CA 1
ATOM 914 C C . GLN A 1 124 ? -3.518 7.887 -1.683 1.00 97.00 124 GLN A C 1
ATOM 916 O O . GLN A 1 124 ? -3.681 8.103 -0.481 1.00 97.00 124 GLN A O 1
ATOM 921 N N . LEU A 1 125 ? -4.345 7.097 -2.379 1.00 97.75 125 LEU A N 1
ATOM 922 C CA . LEU A 1 125 ? -5.407 6.307 -1.744 1.00 97.75 125 LEU A CA 1
ATOM 923 C C . LEU A 1 125 ? -4.808 5.277 -0.784 1.00 97.75 125 LEU A C 1
ATOM 925 O O . LEU A 1 125 ? -5.227 5.216 0.373 1.00 97.75 125 LEU A O 1
ATOM 929 N N . LEU A 1 126 ? -3.784 4.541 -1.230 1.00 98.44 126 LEU A N 1
ATOM 930 C CA . LEU A 1 126 ? -3.093 3.558 -0.395 1.00 98.44 126 LEU A CA 1
ATOM 931 C C . LEU A 1 126 ? -2.383 4.230 0.795 1.00 98.44 126 LEU A C 1
ATOM 933 O O . LEU A 1 126 ? -2.560 3.797 1.930 1.00 98.44 126 LEU A O 1
ATOM 937 N N . ILE A 1 127 ? -1.676 5.348 0.579 1.00 97.44 127 ILE A N 1
ATOM 938 C CA . ILE A 1 127 ? -1.062 6.143 1.664 1.00 97.44 127 ILE A CA 1
ATOM 939 C C . ILE A 1 127 ? -2.121 6.621 2.659 1.00 97.44 127 ILE A C 1
ATOM 941 O O . ILE A 1 127 ? -1.937 6.500 3.867 1.00 97.44 127 ILE A O 1
ATOM 945 N N . GLY A 1 128 ? -3.242 7.157 2.173 1.00 97.06 128 GLY A N 1
ATOM 946 C CA . GLY A 1 128 ? -4.328 7.640 3.022 1.00 97.06 128 GLY A CA 1
ATOM 947 C C . GLY A 1 128 ? -4.946 6.536 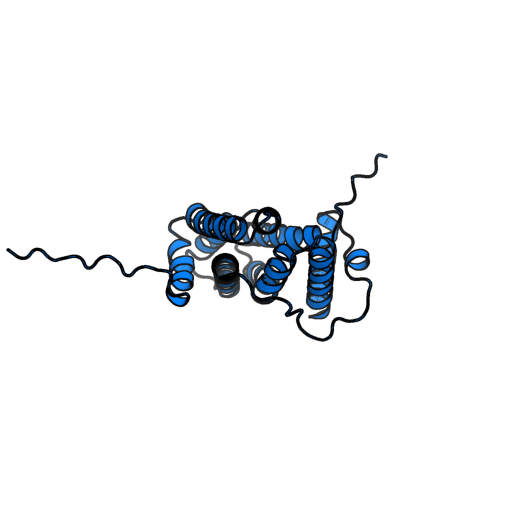3.879 1.00 97.06 128 GLY A C 1
ATOM 948 O O . GLY A 1 128 ? -5.213 6.767 5.060 1.00 97.06 128 GLY A O 1
ATOM 949 N N . ALA A 1 129 ? -5.128 5.342 3.312 1.00 98.00 129 ALA A N 1
ATOM 950 C CA . ALA A 1 129 ? -5.591 4.165 4.038 1.00 98.00 129 ALA A CA 1
ATOM 951 C C . ALA A 1 129 ? -4.578 3.718 5.103 1.00 98.00 129 ALA A C 1
ATOM 953 O O . ALA A 1 129 ? -4.951 3.582 6.268 1.00 98.00 129 ALA A O 1
ATOM 954 N N . MET A 1 130 ? -3.295 3.586 4.745 1.00 98.19 130 MET A N 1
ATOM 955 C CA . MET A 1 130 ? -2.234 3.192 5.682 1.00 98.19 130 MET A CA 1
ATOM 956 C C . MET A 1 130 ? -2.079 4.198 6.826 1.00 98.19 130 MET A C 1
ATOM 958 O O . MET A 1 130 ? -2.036 3.814 7.993 1.00 98.19 130 MET A O 1
ATOM 962 N N . LEU A 1 131 ? -2.109 5.501 6.533 1.00 97.31 131 LEU A N 1
ATOM 963 C CA . LEU A 1 131 ? -2.119 6.542 7.562 1.00 97.31 131 LEU A CA 1
ATOM 964 C C . LEU A 1 131 ? -3.345 6.430 8.470 1.00 97.31 131 LEU A C 1
ATOM 966 O O . LEU A 1 131 ? -3.214 6.557 9.687 1.00 97.31 131 LEU A O 1
ATOM 970 N N . ARG A 1 132 ? -4.532 6.171 7.905 1.00 97.50 132 ARG A N 1
ATOM 971 C CA . ARG A 1 132 ? -5.748 6.016 8.708 1.00 97.50 132 ARG A CA 1
ATOM 972 C C . ARG A 1 132 ? -5.641 4.826 9.653 1.00 97.50 132 ARG A C 1
ATOM 974 O O . ARG A 1 132 ? -5.974 5.017 10.820 1.00 97.50 132 ARG A O 1
ATOM 981 N N . ILE A 1 133 ? -5.177 3.671 9.169 1.00 97.88 133 ILE A N 1
ATOM 982 C CA . ILE A 1 133 ? -4.961 2.447 9.959 1.00 97.88 133 ILE A CA 1
ATOM 983 C C . ILE A 1 133 ? -3.939 2.712 11.070 1.00 97.88 133 ILE A C 1
ATOM 985 O O . ILE A 1 133 ? -4.216 2.446 12.236 1.00 97.88 133 ILE A O 1
ATOM 989 N N . ARG A 1 134 ? -2.800 3.337 10.743 1.00 96.88 134 ARG A N 1
ATOM 990 C CA . ARG A 1 134 ? -1.741 3.668 11.713 1.00 96.88 134 ARG A CA 1
ATOM 991 C C . ARG A 1 134 ? -2.228 4.563 12.857 1.00 96.88 134 ARG A C 1
ATOM 993 O O . ARG A 1 134 ? -1.735 4.468 13.983 1.00 96.88 134 ARG A O 1
ATOM 1000 N N . SER A 1 135 ? -3.171 5.452 12.554 1.00 96.56 135 SER A N 1
ATOM 1001 C CA . SER A 1 135 ? -3.738 6.428 13.487 1.00 96.56 135 SER A CA 1
ATOM 1002 C C . SER A 1 135 ? -4.967 5.934 14.255 1.00 96.56 135 SER A C 1
ATOM 1004 O O . SER A 1 135 ? -5.526 6.707 15.033 1.00 96.56 135 SER A O 1
ATOM 1006 N N . VAL A 1 136 ? -5.412 4.692 14.047 1.00 95.81 136 VAL A N 1
ATOM 1007 C CA . VAL A 1 136 ? -6.542 4.119 14.788 1.00 95.81 136 VAL A CA 1
ATOM 1008 C C . VAL A 1 136 ? -6.243 4.069 16.294 1.00 95.81 136 VAL A C 1
ATOM 1010 O O . VAL A 1 136 ? -5.121 3.784 16.720 1.00 95.81 136 VAL A O 1
ATOM 1013 N N . ARG A 1 137 ? -7.273 4.352 17.098 1.00 94.62 137 ARG A N 1
ATOM 1014 C CA . ARG A 1 137 ? -7.278 4.255 18.562 1.00 94.62 137 ARG A CA 1
ATOM 1015 C C . ARG A 1 137 ? -8.290 3.195 19.029 1.00 94.62 137 ARG A C 1
ATOM 1017 O O . ARG A 1 137 ? -9.139 2.813 18.221 1.00 94.62 137 ARG A O 1
ATOM 1024 N N . PRO A 1 138 ? -8.225 2.738 20.294 1.00 94.12 138 PRO A N 1
ATOM 1025 C CA . PRO A 1 138 ? -9.180 1.793 20.875 1.00 94.12 138 PRO A CA 1
ATOM 1026 C C . PRO A 1 138 ? -10.574 2.400 21.082 1.00 94.12 138 PRO A C 1
ATOM 1028 O O . PRO A 1 138 ? -10.974 2.719 22.195 1.00 94.12 138 PRO A O 1
ATOM 1031 N N . GLU A 1 139 ? -11.303 2.599 19.987 1.00 93.69 139 GLU A N 1
ATOM 1032 C CA . GLU A 1 139 ? -12.656 3.157 19.977 1.00 93.69 139 GLU A CA 1
ATOM 1033 C C . GLU A 1 139 ? -13.620 2.208 19.243 1.00 93.69 139 GLU A C 1
ATOM 1035 O O . GLU A 1 139 ? -13.197 1.499 18.317 1.00 93.69 139 GLU A O 1
ATOM 1040 N N . PRO A 1 140 ? -14.918 2.203 19.605 1.00 93.25 140 PRO A N 1
ATOM 1041 C CA . PRO A 1 140 ? -15.932 1.425 18.896 1.00 93.25 140 PRO A CA 1
ATOM 1042 C C . PRO A 1 140 ? -15.951 1.720 17.388 1.00 93.25 140 PRO A C 1
ATOM 1044 O O . PRO A 1 140 ? -15.794 2.868 16.969 1.00 93.25 140 PRO A O 1
ATOM 1047 N N . GLY A 1 141 ? -16.148 0.692 16.556 1.00 93.56 141 GLY A N 1
ATOM 1048 C CA . GLY A 1 141 ? -16.247 0.836 15.096 1.00 93.56 141 GLY A CA 1
ATOM 1049 C C . GLY A 1 141 ? -14.906 0.922 14.352 1.00 93.56 141 GLY A C 1
ATOM 1050 O O . GLY A 1 141 ? -14.868 0.873 13.119 1.00 93.56 141 GLY A O 1
ATOM 1051 N N . GLN A 1 142 ? -13.786 1.089 15.065 1.00 96.25 142 GLN A N 1
ATOM 1052 C CA . GLN A 1 142 ? -12.473 1.204 14.427 1.00 96.25 142 GLN A CA 1
ATOM 1053 C C . GLN A 1 142 ? -11.978 -0.117 13.821 1.00 96.25 142 GLN A C 1
ATOM 1055 O O . GLN A 1 142 ? -11.481 -0.066 12.692 1.00 96.25 142 GLN A O 1
ATOM 1060 N N . PRO A 1 143 ? -12.114 -1.283 14.486 1.00 97.12 143 PRO A N 1
ATOM 1061 C CA . PRO A 1 143 ? -11.738 -2.558 13.877 1.00 97.12 143 PRO A CA 1
ATOM 1062 C C . PRO A 1 143 ? -12.516 -2.842 12.581 1.00 97.12 143 PRO A C 1
ATOM 1064 O O . PRO A 1 143 ? -11.946 -3.295 11.591 1.00 97.12 143 PRO A O 1
ATOM 1067 N N . GLU A 1 144 ? -13.803 -2.492 12.518 1.00 97.62 144 GLU A N 1
ATOM 1068 C CA . GLU A 1 144 ? -14.648 -2.629 11.322 1.00 97.62 144 GLU A CA 1
ATOM 1069 C C . GLU A 1 144 ? -14.144 -1.757 10.169 1.00 97.62 144 GLU A C 1
ATOM 1071 O O . GLU A 1 144 ? -14.048 -2.222 9.030 1.00 97.62 144 GLU A O 1
ATOM 1076 N N . LEU A 1 145 ? -13.779 -0.503 10.459 1.00 97.81 145 LEU A N 1
ATOM 1077 C CA . LEU A 1 145 ? -13.173 0.390 9.473 1.00 97.81 145 LEU A CA 1
ATOM 1078 C C . LEU A 1 145 ? -11.835 -0.161 8.965 1.00 97.81 145 LEU A C 1
ATOM 1080 O O . LEU A 1 145 ? -11.570 -0.104 7.764 1.00 97.81 145 LEU A O 1
ATOM 1084 N N . VAL A 1 146 ? -10.989 -0.686 9.853 1.00 98.31 146 VAL A N 1
ATOM 1085 C CA . VAL A 1 146 ? -9.698 -1.271 9.468 1.00 98.31 146 VAL A CA 1
ATOM 1086 C C . VAL A 1 146 ? -9.904 -2.487 8.575 1.00 98.31 146 VAL A C 1
ATOM 1088 O O . VAL A 1 146 ? -9.287 -2.551 7.517 1.00 98.31 146 VAL A O 1
ATOM 1091 N N . ARG A 1 147 ? -10.826 -3.394 8.920 1.00 98.38 147 ARG A N 1
ATOM 1092 C CA . ARG A 1 147 ? -11.179 -4.544 8.072 1.00 98.38 147 ARG A CA 1
ATOM 1093 C C . ARG A 1 147 ? -11.727 -4.111 6.713 1.00 98.38 147 ARG A C 1
ATOM 1095 O O . ARG A 1 147 ? -11.406 -4.727 5.700 1.00 98.38 147 ARG A O 1
ATOM 1102 N N . ALA A 1 148 ? -12.511 -3.032 6.659 1.00 98.44 148 ALA A N 1
ATOM 1103 C CA . ALA A 1 148 ? -12.973 -2.454 5.397 1.00 98.44 148 ALA A CA 1
ATOM 1104 C C . ALA A 1 148 ? -11.818 -1.905 4.542 1.00 98.44 148 ALA A C 1
ATOM 1106 O O . ALA A 1 148 ? -11.770 -2.174 3.344 1.00 98.44 148 ALA A O 1
ATOM 1107 N N . LEU A 1 149 ? -10.863 -1.193 5.147 1.00 98.56 149 LEU A N 1
ATOM 1108 C CA . LEU A 1 149 ? -9.668 -0.704 4.452 1.00 98.56 149 LEU A CA 1
ATOM 1109 C C . LEU A 1 149 ? -8.739 -1.846 4.018 1.00 98.56 149 LEU A C 1
ATOM 1111 O O . LEU A 1 149 ? -8.206 -1.795 2.916 1.00 98.56 149 LEU A O 1
ATOM 1115 N N . ALA A 1 150 ? -8.566 -2.883 4.838 1.00 98.44 150 ALA A N 1
ATOM 1116 C CA . ALA A 1 150 ? -7.757 -4.046 4.486 1.00 98.44 150 ALA A CA 1
ATOM 1117 C C . ALA A 1 150 ? -8.370 -4.808 3.304 1.00 98.44 150 ALA A C 1
ATOM 1119 O O . ALA A 1 150 ? -7.688 -5.052 2.317 1.00 98.44 150 ALA A O 1
ATOM 1120 N N . ARG A 1 151 ? -9.685 -5.064 3.333 1.00 98.44 151 ARG A N 1
ATOM 1121 C CA . ARG A 1 151 ? -10.424 -5.647 2.201 1.00 98.44 151 ARG A CA 1
ATOM 1122 C C . ARG A 1 151 ? -10.332 -4.798 0.933 1.00 98.44 151 ARG A C 1
ATOM 1124 O O . ARG A 1 151 ? -10.225 -5.348 -0.159 1.00 98.44 151 ARG A O 1
ATOM 1131 N N . ALA A 1 152 ? -10.382 -3.471 1.061 1.00 98.44 152 ALA A N 1
ATOM 1132 C CA . ALA A 1 152 ? -10.209 -2.570 -0.077 1.00 98.44 152 ALA A CA 1
ATOM 1133 C C . ALA A 1 152 ? -8.865 -2.794 -0.782 1.00 98.44 152 ALA A C 1
ATOM 1135 O O . ALA A 1 152 ? -8.801 -2.714 -2.003 1.00 98.44 152 ALA A O 1
ATOM 1136 N N . LEU A 1 153 ? -7.815 -3.065 -0.003 1.00 98.56 153 LEU A N 1
ATOM 1137 C CA . LEU A 1 153 ? -6.429 -3.175 -0.454 1.00 98.56 153 LEU A CA 1
ATOM 1138 C C . LEU A 1 153 ? -5.937 -4.621 -0.589 1.00 98.56 153 LEU A C 1
ATOM 1140 O O . LEU A 1 153 ? -4.738 -4.838 -0.761 1.00 98.56 153 LEU A O 1
ATOM 1144 N N . ASP A 1 154 ? -6.824 -5.606 -0.486 1.00 98.31 154 ASP A N 1
ATOM 1145 C CA . ASP A 1 154 ? -6.445 -7.010 -0.604 1.00 98.31 154 ASP A CA 1
ATOM 1146 C C . ASP A 1 154 ? -5.810 -7.275 -1.981 1.00 98.31 154 ASP A C 1
ATOM 1148 O O . ASP A 1 154 ? -6.335 -6.842 -3.010 1.00 98.31 154 ASP A O 1
ATOM 1152 N N . GLY A 1 155 ? -4.633 -7.902 -2.005 1.00 98.06 155 GLY A N 1
ATOM 1153 C CA . GLY A 1 155 ? -3.848 -8.097 -3.231 1.00 98.06 155 GLY A CA 1
ATOM 1154 C C . GLY A 1 155 ? -3.285 -6.820 -3.882 1.00 98.06 155 GLY A C 1
ATOM 1155 O O . GLY A 1 155 ? -2.829 -6.874 -5.026 1.00 98.06 155 GLY A O 1
ATOM 1156 N N . ALA A 1 156 ? -3.298 -5.664 -3.200 1.00 98.38 156 ALA A N 1
ATOM 1157 C CA . ALA A 1 156 ? -2.868 -4.386 -3.776 1.00 98.38 156 ALA A CA 1
ATOM 1158 C C . ALA A 1 156 ? -1.443 -4.410 -4.349 1.00 98.38 156 ALA A C 1
ATOM 1160 O O . ALA A 1 156 ? -1.186 -3.781 -5.373 1.00 98.38 156 ALA A O 1
ATOM 1161 N N . GLY A 1 157 ? -0.508 -5.116 -3.714 1.00 98.19 157 GLY A N 1
ATOM 1162 C CA . GLY A 1 157 ? 0.846 -5.307 -4.219 1.00 98.19 157 GLY A CA 1
ATOM 1163 C C . GLY A 1 157 ? 0.834 -5.983 -5.581 1.00 98.19 157 GLY A C 1
ATOM 1164 O O . GLY A 1 157 ? 1.365 -5.422 -6.540 1.00 98.19 157 GLY A O 1
ATOM 1165 N N . THR A 1 158 ? 0.177 -7.136 -5.681 1.00 98.06 158 THR A N 1
ATOM 1166 C CA . THR A 1 158 ? -0.002 -7.871 -6.940 1.00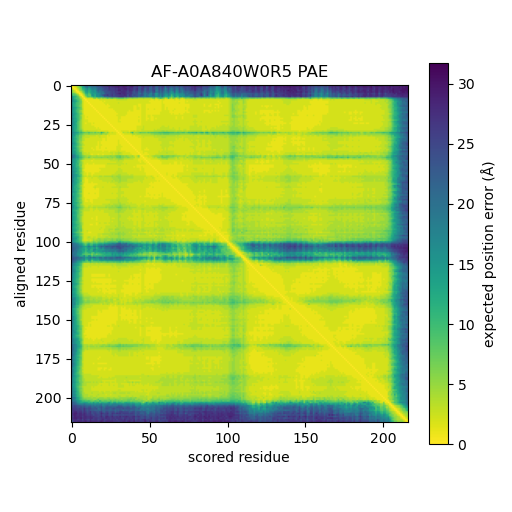 98.06 158 THR A CA 1
ATOM 1167 C C . THR A 1 158 ? -0.683 -7.014 -8.018 1.00 98.06 158 THR A C 1
ATOM 1169 O O . THR A 1 158 ? -0.159 -6.905 -9.134 1.00 98.06 158 THR A O 1
ATOM 1172 N N . ASP A 1 159 ? -1.773 -6.323 -7.676 1.00 98.56 159 ASP A N 1
ATOM 1173 C CA . ASP A 1 159 ? -2.518 -5.453 -8.594 1.00 98.56 159 ASP A CA 1
ATOM 1174 C C . ASP A 1 159 ? -1.649 -4.304 -9.141 1.00 98.56 159 ASP A C 1
ATOM 1176 O O . ASP A 1 159 ? -1.628 -4.040 -10.347 1.00 98.56 159 ASP A O 1
ATOM 1180 N N . ILE A 1 160 ? -0.875 -3.632 -8.277 1.00 98.56 160 ILE A N 1
ATOM 1181 C CA . ILE A 1 160 ? 0.025 -2.534 -8.673 1.00 98.56 160 ILE A CA 1
ATOM 1182 C C . ILE A 1 160 ? 1.074 -3.022 -9.677 1.00 98.56 160 ILE A C 1
ATOM 1184 O O . ILE A 1 160 ? 1.385 -2.308 -10.638 1.00 98.56 160 ILE A O 1
ATOM 1188 N N . LEU A 1 161 ? 1.641 -4.215 -9.470 1.00 97.94 161 LEU A N 1
ATOM 1189 C CA . LEU A 1 161 ? 2.637 -4.776 -10.383 1.00 97.94 161 LEU A CA 1
ATOM 1190 C C . LEU A 1 161 ? 2.024 -5.114 -11.743 1.00 97.94 161 LEU A C 1
ATOM 1192 O O . LEU A 1 161 ? 2.613 -4.771 -12.774 1.00 97.94 161 LEU A O 1
ATOM 1196 N N . ALA A 1 162 ? 0.838 -5.729 -11.744 1.00 97.75 162 ALA A N 1
ATOM 1197 C CA . ALA A 1 162 ? 0.102 -6.057 -12.960 1.00 97.75 162 ALA A CA 1
ATOM 1198 C C . ALA A 1 162 ? -0.224 -4.789 -13.766 1.00 97.75 162 ALA A C 1
ATOM 1200 O O . ALA A 1 162 ? 0.146 -4.681 -14.937 1.00 97.75 162 ALA A O 1
ATOM 1201 N N . VAL A 1 163 ? -0.802 -3.774 -13.117 1.00 97.88 163 VAL A N 1
ATOM 1202 C CA . VAL A 1 163 ? -1.134 -2.485 -13.743 1.00 97.88 163 VAL A CA 1
ATOM 1203 C C . VAL A 1 163 ? 0.122 -1.752 -14.236 1.00 97.88 163 VAL A C 1
ATOM 1205 O O . VAL A 1 163 ? 0.167 -1.254 -15.365 1.00 97.88 163 VAL A O 1
ATOM 1208 N N . GLY A 1 164 ? 1.188 -1.724 -13.432 1.00 96.44 164 GLY A N 1
ATOM 1209 C CA . GLY A 1 164 ? 2.468 -1.114 -13.801 1.00 96.44 164 GLY A CA 1
ATOM 1210 C C . GLY A 1 164 ? 3.101 -1.740 -15.050 1.00 96.44 164 GLY A C 1
ATOM 1211 O O . GLY A 1 164 ? 3.808 -1.051 -15.804 1.00 96.44 164 GLY A O 1
ATOM 1212 N N . ALA A 1 165 ? 2.800 -3.017 -15.313 1.00 95.62 165 ALA A N 1
ATOM 1213 C CA . ALA A 1 165 ? 3.297 -3.768 -16.455 1.00 95.62 165 ALA A CA 1
ATOM 1214 C C . ALA A 1 165 ? 2.655 -3.412 -17.802 1.00 95.62 165 ALA A C 1
ATOM 1216 O O . ALA A 1 165 ? 3.269 -3.712 -18.830 1.00 95.62 165 ALA A O 1
ATOM 1217 N N . HIS A 1 166 ? 1.516 -2.711 -17.822 1.00 95.31 166 HIS A N 1
ATOM 1218 C CA . HIS A 1 166 ? 0.878 -2.282 -19.068 1.00 95.31 166 HIS A CA 1
ATOM 1219 C C . HIS A 1 166 ? 1.830 -1.455 -19.948 1.00 95.31 166 HIS A C 1
ATOM 1221 O O . HIS A 1 166 ? 2.556 -0.564 -19.484 1.00 95.31 166 HIS A O 1
ATOM 1227 N N . ARG A 1 167 ? 1.814 -1.753 -21.253 1.00 91.06 167 ARG A N 1
ATOM 1228 C CA . ARG A 1 167 ? 2.559 -1.004 -22.272 1.00 91.06 167 ARG A CA 1
ATOM 1229 C C . ARG A 1 167 ? 1.792 0.263 -22.647 1.00 91.06 167 ARG A C 1
ATOM 1231 O O . ARG A 1 167 ? 0.581 0.232 -22.831 1.00 91.06 167 ARG A O 1
ATOM 1238 N N . GLY A 1 168 ? 2.520 1.366 -22.803 1.00 92.50 168 GLY A N 1
ATOM 1239 C CA . GLY A 1 168 ? 1.947 2.669 -23.137 1.00 92.50 168 GLY A CA 1
ATOM 1240 C C . GLY A 1 168 ? 1.468 3.448 -21.910 1.00 92.50 168 GLY A C 1
ATOM 1241 O O . GLY A 1 168 ? 0.859 2.909 -20.988 1.00 92.50 168 GLY A O 1
ATOM 1242 N N . HIS A 1 169 ? 1.758 4.750 -21.903 1.00 93.00 169 HIS A N 1
ATOM 1243 C CA . HIS A 1 169 ? 1.417 5.644 -20.796 1.00 93.00 169 HIS A CA 1
ATOM 1244 C C . HIS A 1 169 ? -0.097 5.680 -20.530 1.00 93.00 169 HIS A C 1
ATOM 1246 O O . HIS A 1 169 ? -0.526 5.452 -19.406 1.00 93.00 169 HIS A O 1
ATOM 1252 N N . TRP A 1 170 ? -0.911 5.875 -21.570 1.00 95.69 170 TRP A N 1
ATOM 1253 C CA . TRP A 1 170 ? -2.363 6.026 -21.437 1.00 95.69 170 TRP A CA 1
ATOM 1254 C C . TRP A 1 170 ? -3.081 4.773 -20.929 1.00 95.69 170 TRP A C 1
ATOM 1256 O O . TRP A 1 170 ? -3.972 4.878 -20.090 1.00 95.69 170 TRP A O 1
ATOM 1266 N N . ALA A 1 171 ? -2.691 3.591 -21.415 1.00 96.69 171 ALA A N 1
ATOM 1267 C CA . ALA A 1 171 ? -3.284 2.329 -20.977 1.00 96.69 171 ALA A CA 1
ATOM 1268 C C . ALA A 1 171 ? -2.993 2.069 -19.494 1.00 96.69 171 ALA A C 1
ATOM 1270 O O . ALA A 1 171 ? -3.893 1.706 -18.742 1.00 96.69 171 ALA A O 1
ATOM 1271 N N . ARG A 1 172 ? -1.753 2.330 -19.064 1.00 96.69 172 ARG A N 1
ATOM 1272 C CA . ARG A 1 172 ? -1.346 2.215 -17.663 1.00 96.69 172 ARG A CA 1
ATOM 1273 C C . ARG A 1 172 ? -2.073 3.206 -16.756 1.00 96.69 172 ARG A C 1
ATOM 1275 O O . ARG A 1 172 ? -2.555 2.802 -15.707 1.00 96.69 172 ARG A O 1
ATOM 1282 N N . GLU A 1 173 ? -2.196 4.473 -17.150 1.00 97.69 173 GLU A N 1
ATOM 1283 C CA . GLU A 1 173 ? -2.931 5.465 -16.349 1.00 97.69 173 GLU A CA 1
ATOM 1284 C C . GLU A 1 173 ? -4.420 5.106 -16.229 1.00 97.69 173 GLU A C 1
ATOM 1286 O O . GLU A 1 173 ? -4.979 5.154 -15.135 1.00 97.69 173 GLU A O 1
ATOM 1291 N N . ARG A 1 174 ? -5.055 4.647 -17.316 1.00 97.88 174 ARG A N 1
ATOM 1292 C CA . ARG A 1 174 ? -6.434 4.136 -17.271 1.00 97.88 174 ARG A CA 1
ATOM 1293 C C . ARG A 1 174 ? -6.569 2.943 -16.321 1.00 97.88 174 ARG A C 1
ATOM 1295 O O . ARG A 1 174 ? -7.525 2.884 -15.556 1.00 97.88 174 ARG A O 1
ATOM 1302 N N . ALA A 1 175 ? -5.618 2.014 -16.355 1.00 98.31 175 ALA A N 1
ATOM 1303 C CA . ALA A 1 175 ? -5.620 0.854 -15.473 1.00 98.31 175 ALA A CA 1
ATOM 1304 C C . ALA A 1 175 ? -5.406 1.244 -13.996 1.00 98.31 175 ALA A C 1
ATOM 1306 O O . ALA A 1 175 ? -6.077 0.699 -13.126 1.00 98.31 175 ALA A O 1
ATOM 1307 N N . PHE A 1 176 ? -4.568 2.244 -13.692 1.00 98.44 176 PHE A N 1
ATOM 1308 C CA . PHE A 1 176 ? -4.446 2.771 -12.324 1.00 98.44 176 PHE A CA 1
ATOM 1309 C C . PHE A 1 176 ? -5.704 3.487 -11.840 1.00 98.44 176 PHE A C 1
ATOM 1311 O O . PHE A 1 176 ? -6.047 3.373 -10.663 1.00 98.44 176 PHE A O 1
ATOM 1318 N N . ARG A 1 177 ? -6.407 4.197 -12.728 1.00 97.94 177 ARG A N 1
ATOM 1319 C CA . ARG A 1 177 ? -7.716 4.767 -12.400 1.00 97.94 177 ARG A CA 1
ATOM 1320 C C . ARG A 1 177 ? -8.701 3.671 -11.997 1.00 97.94 177 ARG A C 1
ATOM 1322 O O . ARG A 1 177 ? -9.258 3.747 -10.907 1.00 97.94 177 ARG A O 1
ATOM 1329 N N . ALA A 1 178 ? -8.846 2.648 -12.840 1.00 98.31 178 ALA A N 1
ATOM 1330 C CA . ALA A 1 178 ? -9.732 1.517 -12.575 1.00 98.31 178 ALA A CA 1
ATOM 1331 C C . ALA A 1 178 ? -9.360 0.794 -11.268 1.00 98.31 178 ALA A C 1
ATOM 1333 O O . ALA A 1 178 ? -10.239 0.446 -10.488 1.00 98.31 178 ALA A O 1
ATOM 1334 N N . LEU A 1 179 ? -8.062 0.639 -10.981 1.00 98.50 179 LEU A N 1
ATOM 1335 C CA . LEU A 1 179 ? -7.588 0.076 -9.714 1.00 98.50 179 LEU A CA 1
ATOM 1336 C C . LEU A 1 179 ? -8.025 0.916 -8.501 1.00 98.50 179 LEU A C 1
ATOM 1338 O O . LEU A 1 179 ? -8.496 0.370 -7.506 1.00 98.50 179 LEU A O 1
ATOM 1342 N N . GLY A 1 180 ? -7.899 2.244 -8.578 1.00 97.94 180 GLY A N 1
ATOM 1343 C CA . GLY A 1 180 ? -8.346 3.139 -7.509 1.00 97.94 180 GLY A CA 1
ATOM 1344 C C . GLY A 1 180 ? -9.860 3.084 -7.281 1.00 97.94 180 GLY A C 1
ATOM 1345 O O . GLY A 1 180 ? -10.306 3.032 -6.136 1.00 97.94 180 GLY A O 1
ATOM 1346 N N . GLU A 1 181 ? -10.648 3.057 -8.358 1.00 97.38 181 GLU A N 1
ATOM 1347 C CA . GLU A 1 181 ? -12.109 2.886 -8.308 1.00 97.38 181 GLU A CA 1
ATOM 1348 C C . GLU A 1 181 ? -12.492 1.540 -7.676 1.00 97.38 181 GLU A C 1
ATOM 1350 O O . GLU A 1 181 ? -13.374 1.473 -6.818 1.00 97.38 181 GLU A O 1
ATOM 1355 N N . GLU A 1 182 ? -11.770 0.482 -8.035 1.00 98.38 182 GLU A N 1
ATOM 1356 C CA . GLU A 1 182 ? -11.969 -0.861 -7.507 1.00 98.38 182 GLU A CA 1
ATOM 1357 C C . GLU A 1 182 ? -11.673 -0.949 -6.002 1.00 98.38 182 GLU A C 1
ATOM 1359 O O . GLU A 1 182 ? -12.445 -1.560 -5.263 1.00 98.38 182 GLU A O 1
ATOM 1364 N N . TRP A 1 183 ? -10.620 -0.293 -5.505 1.00 98.38 183 TRP A N 1
ATOM 1365 C CA . TRP A 1 183 ? -10.360 -0.205 -4.060 1.00 98.38 183 TRP A CA 1
ATOM 1366 C C . TRP A 1 183 ? -11.483 0.521 -3.314 1.00 98.38 183 TRP A C 1
ATOM 1368 O O . TRP A 1 183 ? -11.938 0.055 -2.267 1.00 98.38 183 TRP A O 1
ATOM 1378 N N . VAL A 1 184 ? -11.985 1.633 -3.864 1.00 97.12 184 VAL A N 1
ATOM 1379 C CA . VAL A 1 184 ? -13.124 2.359 -3.277 1.00 97.12 184 VAL A CA 1
ATOM 1380 C C . VAL A 1 184 ? -14.359 1.460 -3.206 1.00 97.12 184 VAL A C 1
ATOM 1382 O O . VAL A 1 184 ? -15.023 1.409 -2.168 1.00 97.12 184 VAL A O 1
ATOM 1385 N N . ARG A 1 185 ? -14.636 0.714 -4.280 1.00 97.44 185 ARG A N 1
ATOM 1386 C CA . ARG A 1 185 ? -15.763 -0.217 -4.361 1.00 97.44 185 ARG A CA 1
ATOM 1387 C C . ARG A 1 185 ? -15.636 -1.367 -3.355 1.00 97.44 185 ARG A C 1
ATOM 1389 O O . ARG A 1 185 ? -16.588 -1.619 -2.620 1.00 97.44 185 ARG A O 1
ATOM 1396 N N . ARG A 1 186 ? -14.478 -2.037 -3.286 1.00 97.88 186 ARG A N 1
ATOM 1397 C CA . ARG A 1 186 ? -14.220 -3.174 -2.375 1.00 97.88 186 ARG A CA 1
ATOM 1398 C C . ARG A 1 186 ? -14.303 -2.798 -0.899 1.00 97.88 186 ARG A C 1
ATOM 1400 O O . ARG A 1 186 ? -14.789 -3.587 -0.088 1.00 97.88 186 ARG A O 1
ATOM 1407 N N . GLY A 1 187 ? -13.838 -1.604 -0.543 1.00 95.81 187 GLY A N 1
ATOM 1408 C CA . GLY A 1 187 ? -13.891 -1.134 0.839 1.00 95.81 187 GLY A CA 1
ATOM 1409 C C . GLY A 1 187 ? -15.306 -0.800 1.325 1.00 95.81 187 GLY A C 1
ATOM 1410 O O . GLY A 1 187 ? -15.613 -0.939 2.512 1.00 95.81 187 GLY A O 1
ATOM 1411 N N . GLY A 1 188 ? -16.197 -0.420 0.405 1.00 96.88 188 GLY A N 1
ATOM 1412 C CA . GLY A 1 188 ? -17.600 -0.156 0.699 1.00 96.88 188 GLY A CA 1
ATOM 1413 C C . GLY A 1 188 ? -17.842 1.112 1.536 1.00 96.88 188 GLY A C 1
ATOM 1414 O O . GLY A 1 188 ? -16.957 1.967 1.677 1.00 96.88 188 GLY A O 1
ATOM 1415 N N . PRO A 1 189 ? -19.055 1.263 2.105 1.00 97.38 189 PRO A N 1
ATOM 1416 C CA . PRO A 1 189 ? -19.490 2.508 2.746 1.00 97.38 189 PRO A CA 1
ATOM 1417 C C . PRO A 1 189 ? -18.625 2.948 3.930 1.00 97.38 189 PRO A C 1
ATOM 1419 O O . PRO A 1 189 ? -18.426 4.144 4.128 1.00 97.38 189 PRO A O 1
ATOM 1422 N N . LEU A 1 190 ? -18.073 2.001 4.696 1.00 96.19 190 LEU A N 1
ATOM 1423 C CA . LEU A 1 190 ? -17.264 2.312 5.878 1.00 96.19 190 LEU A CA 1
ATOM 1424 C C . LEU A 1 190 ? -15.947 3.013 5.516 1.00 96.19 190 LEU A C 1
ATOM 1426 O O . LEU A 1 190 ? -15.555 3.969 6.183 1.00 96.19 190 LEU A O 1
ATOM 1430 N N . SER A 1 191 ? -15.271 2.590 4.443 1.00 96.12 191 SER A N 1
ATOM 1431 C CA . SER A 1 191 ? -14.019 3.218 3.994 1.00 96.12 191 SER A CA 1
ATOM 1432 C C . SER A 1 191 ? -14.227 4.428 3.083 1.00 96.12 191 SER A C 1
ATOM 1434 O O . SER A 1 191 ? -13.310 5.239 2.931 1.00 96.12 191 SER A O 1
ATOM 1436 N N . ALA A 1 192 ? -15.409 4.572 2.472 1.00 95.19 192 ALA A N 1
ATOM 1437 C CA . ALA A 1 192 ? -15.686 5.623 1.494 1.00 95.19 192 ALA A CA 1
ATOM 1438 C C . ALA A 1 192 ? -15.325 7.045 1.985 1.00 95.19 192 ALA A C 1
ATOM 1440 O O . ALA A 1 192 ? -14.675 7.770 1.226 1.00 95.19 192 ALA A O 1
ATOM 1441 N N . PRO A 1 193 ? -15.600 7.455 3.245 1.00 96.19 193 PRO A N 1
ATOM 1442 C CA . PRO A 1 193 ? -15.188 8.770 3.745 1.00 96.19 193 PRO A CA 1
ATOM 1443 C C . PRO A 1 193 ? -13.667 8.987 3.759 1.00 96.19 193 PRO A C 1
ATOM 1445 O O . PRO A 1 193 ? -13.196 10.111 3.561 1.00 96.19 193 PRO A O 1
ATOM 1448 N N . VAL A 1 194 ? -12.882 7.927 3.985 1.00 96.00 194 VAL A N 1
ATOM 1449 C CA . VAL A 1 194 ? -11.412 7.990 3.976 1.00 96.00 194 VAL A CA 1
ATOM 1450 C C . VAL A 1 194 ? -10.922 8.281 2.561 1.00 96.00 194 VAL A C 1
ATOM 1452 O O . VAL A 1 194 ? -10.168 9.237 2.357 1.00 96.00 194 VAL A O 1
ATOM 1455 N N . PHE A 1 195 ? -11.404 7.519 1.577 1.00 95.19 195 PHE A N 1
ATOM 1456 C CA . PHE A 1 195 ? -11.029 7.700 0.177 1.00 95.19 195 PHE A CA 1
ATOM 1457 C C . PHE A 1 195 ? -11.540 9.022 -0.402 1.00 95.19 195 PHE A C 1
ATOM 1459 O O . PHE A 1 195 ? -10.772 9.739 -1.044 1.00 95.19 195 PHE A O 1
ATOM 1466 N N . ALA A 1 196 ? -12.773 9.427 -0.091 1.00 94.31 196 ALA A N 1
ATOM 1467 C CA . ALA A 1 196 ? -13.322 10.712 -0.518 1.00 94.31 196 ALA A CA 1
ATOM 1468 C C . ALA A 1 196 ? -12.468 11.894 -0.027 1.00 94.31 196 ALA A C 1
ATOM 1470 O O . ALA A 1 196 ? -12.196 12.831 -0.778 1.00 94.31 196 ALA A O 1
ATOM 1471 N N . ARG A 1 197 ? -11.954 11.844 1.211 1.00 94.56 197 ARG A N 1
ATOM 1472 C CA . ARG A 1 197 ? -11.054 12.887 1.736 1.00 94.56 197 ARG A CA 1
ATOM 1473 C C . ARG A 1 197 ? -9.722 12.951 0.986 1.00 94.56 197 ARG A C 1
ATOM 1475 O O . ARG A 1 197 ? -9.131 14.028 0.890 1.00 94.56 197 ARG A O 1
ATOM 1482 N N . VAL A 1 198 ? -9.205 11.819 0.513 1.00 93.00 198 VAL A N 1
ATOM 1483 C CA . VAL A 1 198 ? -7.994 11.786 -0.321 1.00 93.00 198 VAL A CA 1
ATOM 1484 C C . VAL A 1 198 ? -8.298 12.374 -1.696 1.00 93.00 198 VAL A C 1
ATOM 1486 O O . VAL A 1 198 ? -7.626 13.314 -2.107 1.00 93.00 198 VAL A O 1
ATOM 1489 N N . LEU A 1 199 ? -9.352 11.903 -2.363 1.00 91.44 199 LEU A N 1
ATOM 1490 C CA . LEU A 1 199 ? -9.744 12.378 -3.692 1.00 91.44 199 LEU A CA 1
ATOM 1491 C C . LEU A 1 199 ? -10.064 13.878 -3.702 1.00 91.44 199 LEU A C 1
ATOM 1493 O O . LEU A 1 199 ? -9.599 14.592 -4.587 1.00 91.44 199 LEU A O 1
ATOM 1497 N N . LYS A 1 200 ? -10.759 14.392 -2.679 1.00 91.44 200 LYS A N 1
ATOM 1498 C CA . LYS A 1 200 ? -11.015 15.832 -2.518 1.00 91.44 200 LYS A CA 1
ATOM 1499 C C . LYS A 1 200 ? -9.718 16.640 -2.423 1.00 91.44 200 LYS A C 1
ATOM 1501 O O . LYS A 1 200 ? -9.598 17.665 -3.082 1.00 91.44 200 LYS A O 1
ATOM 1506 N N . ARG A 1 201 ? -8.726 16.174 -1.651 1.00 90.44 201 ARG A N 1
ATOM 1507 C CA . ARG A 1 201 ? -7.407 16.834 -1.544 1.00 90.44 201 ARG A CA 1
ATOM 1508 C C . ARG A 1 201 ? -6.630 16.837 -2.858 1.00 90.44 201 ARG A C 1
ATOM 1510 O O . ARG A 1 201 ? -5.802 17.714 -3.065 1.00 90.44 201 ARG A O 1
ATOM 1517 N N . LEU A 1 202 ? -6.903 15.875 -3.734 1.00 87.75 202 LEU A N 1
ATOM 1518 C CA . LEU A 1 202 ? -6.329 15.807 -5.075 1.00 87.75 202 LEU A CA 1
ATOM 1519 C C . LEU A 1 202 ? -7.122 16.616 -6.117 1.00 87.75 202 LEU A C 1
ATOM 1521 O O . LEU A 1 202 ? -6.748 16.587 -7.284 1.00 87.75 202 LEU A O 1
ATOM 1525 N N . GLY A 1 203 ? -8.214 17.292 -5.731 1.00 86.62 203 GLY A N 1
ATOM 1526 C CA . GLY A 1 203 ? -9.103 17.990 -6.668 1.00 86.62 203 GLY A CA 1
ATOM 1527 C C . GLY A 1 203 ? -9.889 17.046 -7.586 1.00 86.62 203 GLY A C 1
ATOM 1528 O O . GLY A 1 203 ? -10.223 17.421 -8.700 1.00 86.62 203 GLY A O 1
ATOM 1529 N N . ARG A 1 204 ? -10.127 15.801 -7.148 1.00 80.38 204 ARG A N 1
ATOM 1530 C CA . ARG A 1 204 ? -10.743 14.719 -7.944 1.00 80.38 204 ARG A CA 1
ATOM 1531 C C . ARG A 1 204 ? -12.142 14.320 -7.495 1.00 80.38 204 ARG A C 1
ATOM 1533 O O . ARG A 1 204 ? -12.743 13.437 -8.095 1.00 80.38 204 ARG A O 1
ATOM 1540 N N . LEU A 1 205 ? -12.636 14.913 -6.412 1.00 71.62 205 LEU A N 1
ATOM 1541 C CA . LEU A 1 205 ? -14.054 14.832 -6.103 1.00 71.62 205 LEU A CA 1
ATOM 1542 C C . LEU A 1 205 ? -14.728 15.981 -6.846 1.00 71.62 205 LEU A C 1
ATOM 1544 O O . LEU A 1 205 ? -14.463 17.139 -6.520 1.00 71.62 205 LEU A O 1
ATOM 1548 N N . GLU A 1 206 ? -15.578 15.660 -7.818 1.00 55.31 206 GLU A N 1
ATOM 1549 C CA . GLU A 1 206 ? -16.511 16.646 -8.356 1.00 55.31 206 GLU A CA 1
ATOM 1550 C C . GLU A 1 206 ? -17.362 17.189 -7.194 1.00 55.31 206 GLU A C 1
ATOM 1552 O O . GLU A 1 206 ? -17.771 16.410 -6.317 1.00 55.31 206 GLU A O 1
ATOM 1557 N N . PRO A 1 207 ? -17.612 18.508 -7.119 1.00 51.12 207 PRO A N 1
ATOM 1558 C CA . PRO A 1 207 ? -18.574 19.030 -6.164 1.00 51.12 207 PRO A CA 1
ATOM 1559 C C . PRO A 1 207 ? -19.918 18.341 -6.413 1.00 51.12 207 PRO A C 1
ATOM 1561 O O . PRO A 1 207 ? -20.316 18.142 -7.561 1.00 51.12 207 PRO A O 1
ATOM 1564 N N . ALA A 1 208 ? -20.610 17.954 -5.336 1.00 50.59 208 ALA A N 1
ATOM 1565 C CA . ALA A 1 208 ? 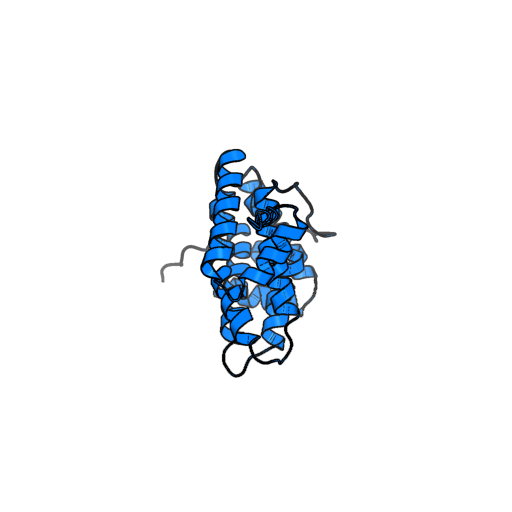-21.958 17.415 -5.460 1.00 50.59 208 ALA A CA 1
ATOM 1566 C C . ALA A 1 208 ? -22.787 18.376 -6.331 1.00 50.59 208 ALA A C 1
ATOM 1568 O O . ALA A 1 208 ? -22.677 19.593 -6.132 1.00 50.59 208 ALA A O 1
ATOM 1569 N N . PRO A 1 209 ? -23.571 17.872 -7.304 1.00 46.28 209 PRO A N 1
ATOM 1570 C CA . PRO A 1 209 ? -24.392 18.739 -8.130 1.00 46.28 209 PRO A CA 1
ATOM 1571 C C . PRO A 1 209 ? -25.246 19.586 -7.195 1.00 46.28 209 PRO A C 1
ATOM 1573 O O . PRO A 1 209 ? -25.912 19.042 -6.312 1.00 46.28 209 PRO A O 1
ATOM 1576 N N . ALA A 1 210 ? -25.171 20.911 -7.350 1.00 46.69 210 ALA A N 1
ATOM 1577 C CA . ALA A 1 210 ? -25.960 21.831 -6.551 1.00 46.69 210 ALA A CA 1
ATOM 1578 C C . ALA A 1 210 ? -27.417 21.377 -6.639 1.00 46.69 210 ALA A C 1
ATOM 1580 O O . ALA A 1 210 ? -28.015 21.395 -7.720 1.00 46.69 210 ALA A O 1
ATOM 1581 N N . THR A 1 211 ? -27.967 20.913 -5.518 1.00 52.69 211 THR A N 1
ATOM 1582 C CA . THR A 1 211 ? -29.386 20.613 -5.403 1.00 52.69 211 THR A CA 1
ATOM 1583 C C . THR A 1 211 ? -30.106 21.919 -5.674 1.00 52.69 211 THR A C 1
ATOM 1585 O O . THR A 1 211 ? -30.182 22.792 -4.811 1.00 52.69 211 THR A O 1
ATOM 1588 N N . LYS A 1 212 ? -30.584 22.089 -6.911 1.00 52.41 212 LYS A N 1
ATOM 1589 C CA . LYS A 1 212 ? -31.533 23.140 -7.243 1.00 52.41 212 LYS A CA 1
ATOM 1590 C C . LYS A 1 212 ? -32.761 22.847 -6.397 1.00 52.41 212 LYS A C 1
ATOM 1592 O O . LYS A 1 212 ? -33.563 21.987 -6.755 1.00 52.41 212 LYS A O 1
ATOM 1597 N N . HIS A 1 213 ? -32.882 23.530 -5.263 1.00 47.84 213 HIS A N 1
ATOM 1598 C CA . HIS A 1 213 ? -34.164 23.690 -4.605 1.00 47.84 213 HIS A CA 1
ATOM 1599 C C . HIS A 1 213 ? -35.078 24.349 -5.636 1.00 47.84 213 HIS A C 1
ATOM 1601 O O . HIS A 1 213 ? -34.983 25.547 -5.894 1.00 47.84 213 HIS A O 1
ATOM 1607 N N . ARG A 1 214 ? -35.911 23.541 -6.299 1.00 50.31 214 ARG A N 1
ATOM 1608 C CA . ARG A 1 214 ? -37.093 24.048 -6.983 1.00 50.31 214 ARG A CA 1
ATOM 1609 C C . ARG A 1 214 ? -38.033 24.521 -5.880 1.00 50.31 214 ARG A C 1
ATOM 1611 O O . ARG A 1 214 ? -38.773 23.727 -5.315 1.00 50.31 214 ARG A O 1
ATOM 1618 N N . GLY A 1 215 ? -37.887 25.788 -5.507 1.00 61.19 215 GLY A N 1
ATOM 1619 C CA . GLY A 1 215 ? -38.985 26.557 -4.943 1.00 61.19 215 GLY A CA 1
ATOM 1620 C C . GLY A 1 215 ? -39.885 27.003 -6.092 1.00 61.19 215 GLY A C 1
ATOM 1621 O O . GLY A 1 215 ? -39.370 27.445 -7.123 1.00 61.19 215 GLY A O 1
ATOM 1622 N N . GLY A 1 216 ? -41.193 26.845 -5.907 1.00 48.34 216 GLY A N 1
ATOM 1623 C CA . GLY A 1 216 ? -42.241 27.202 -6.860 1.00 48.3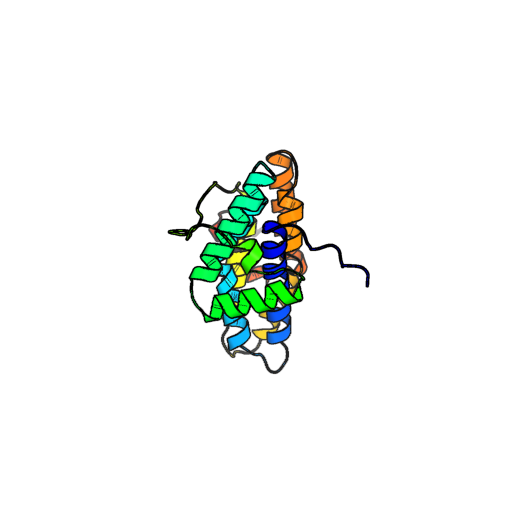4 216 GLY A CA 1
ATOM 1624 C C . GLY A 1 216 ? -43.271 26.101 -6.968 1.00 48.34 216 GLY A C 1
ATOM 1625 O O . GLY A 1 216 ? -43.091 25.254 -7.869 1.00 48.34 216 GLY A O 1
#

Solvent-accessible surface area (backbone atoms only — not comparable to full-atom values): 11524 Å² total; per-residue (Å²): 136,82,79,73,82,68,65,86,46,34,43,59,52,57,20,50,51,45,30,52,33,31,52,49,34,34,60,28,31,38,92,82,61,37,62,70,56,27,27,59,44,23,59,62,38,47,80,41,40,64,36,54,53,41,12,33,56,34,94,40,73,69,52,15,36,53,38,21,22,44,37,52,37,35,56,43,66,76,35,69,69,54,29,51,51,49,36,56,56,31,43,78,67,59,34,59,50,63,82,47,39,72,66,80,85,60,84,63,80,69,83,63,80,82,70,54,75,32,48,42,50,33,44,44,44,53,29,50,46,24,48,51,46,39,67,62,63,104,50,91,70,42,43,61,35,39,36,21,44,23,54,22,42,60,52,41,22,58,51,48,46,58,36,31,63,44,75,58,71,69,5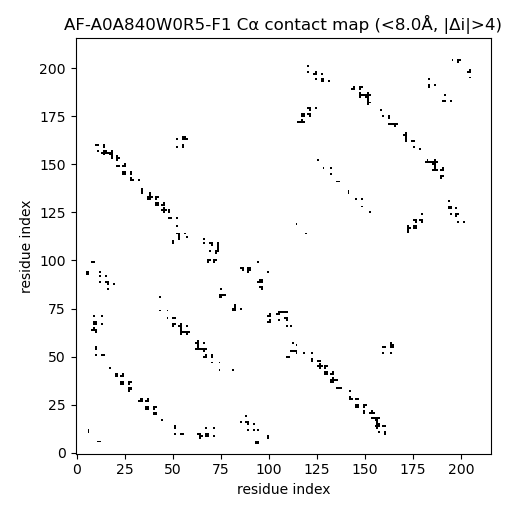7,24,34,53,43,26,42,52,50,40,52,48,28,51,59,59,17,32,80,74,28,38,65,61,48,50,57,43,34,45,75,70,72,64,52,75,75,76,77,81,78,76,77,82,79,131

Foldseek 3Di:
DDPDPQPDALLLLLLQLLLVLLVQLLVCLPPVHPLVSLQVSLVLQLVLLVLSLCLLQDPDPVSSRVSSLLSLLVQLVPDVVSVVVSQVSSVVVNHGSCVSNPDDRNDDHPDDDDDDLLSVLLSLLSSLLSVLSNPDDPDPPRSVLSNLQSQLCNSVSVQSNVLSPDPDPVSSSVSSNVSLVSSCVRSPDSCVVSSVVSCVVSVNDDPDPPPPPPDD

Sequence (216 aa):
MTRSPAHSGALQALGSLLDGSVAQIAEAAESPCDYPALRRNADVWDNNTLTLFRAAVAPTVRSREGRARAALAWMAALGPDRRAWMTERARERGFTLADLVEGKPVVGKPVVGRLGPEAGAAAQLLIGAMLRIRSVRPEPGQPELVRALARALDGAGTDILAVGAHRGHWARERAFRALGEEWVRRGGPLSAPVFARVLKRLGRLEPAPATKHRGG